Protein AF-A0A183SJD2-F1 (afdb_monomer_lite)

Secondary structure (DSSP, 8-state):
-TTEEEEEE-S-HHHHHHHHHHHHHHHHH--SHHHHHHHHHHHHHHHH-S---EEEEEEEEEEE----TT--EEEEETT----S-S------S-S-EEEEE-S-HHHHHHHHHHHHHHHH-PPP-----TTHHHHHHHHHHHHHHHHHHHHH-S-EEEEEEEEEEEEE----TT--EEEEETTEEEEEEEPPPPTTTTSTTS----

Organism: Schistocephalus solidus (NCBI:txid70667)

InterPro domains:
  IPR001372 Dynein light chain, type 1/2 [PF01221] (4-76)
  IPR001372 Dynein light chain, type 1/2 [SM01375] (1-90)
  IPR037177 Dynein light chain superfamily [G3DSA:3.30.740.10] (1-83)
  IPR037177 Dynein light chain superfamily [G3DSA:3.30.740.10] (91-191)
  IPR037177 Dynein light chain superfamily [SSF54648] (3-79)
  IPR037177 Dynein light chain superfamily [SSF54648] (93-191)

Radius of gyration: 18.66 Å; chains: 1; bounding box: 64×42×45 Å

pLDDT: mean 79.16, std 18.86, range [34.03, 96.44]

Foldseek 3Di:
DVFKDWDDFLADPVLQVVLVVQLVVLLVVDLDVQVSQVSSQVVCCVPPNHFDKGKDAPADKDKDADDDGNRDTDMDGDPSDDDPPPDDDPPPDDQKFWPDFQADPVLQVVLVVLLVCLVPDDDDDDDDDPVVVVVSVNVSQVSSQVVCCVPPNDQKMKMKGAHDMHIDGDADGNAWTWMDGPRMIIIMGGRDDDPPPPPPVPDDDD

Sequence (206 aa):
LKDVKVLNTDMPLKKRESIILLVCDCANKWNHKYDLVIEIKKRIEGVYGNVWNAFVVDGRFWSIYTHKPGSNLVFVSKGIGLNPSCLYRPAILREVEVLTTDMSAKKKESILLLVLEGVNKKKSKQLTIHCLCFINIQERLQEIKERIERVYGLGWNVFMADGRYWSVCSHKPGTNLVFVHKGIVYGVHQTPAPENAERDNCSVAH

Structure (mmCIF, N/CA/C/O backbone):
data_AF-A0A183SJD2-F1
#
_entry.id   AF-A0A183SJD2-F1
#
loop_
_atom_site.group_PDB
_atom_site.id
_atom_site.type_symbol
_atom_site.label_atom_id
_atom_site.label_alt_id
_atom_site.label_comp_id
_atom_site.label_asym_id
_atom_site.label_entity_id
_atom_site.label_seq_id
_atom_site.pdbx_PDB_ins_code
_atom_site.Cartn_x
_atom_site.Cartn_y
_atom_site.Cartn_z
_atom_site.occupancy
_atom_site.B_iso_or_equiv
_atom_site.auth_seq_id
_atom_site.auth_comp_id
_atom_site.auth_asym_id
_atom_site.auth_atom_id
_atom_site.pdbx_PDB_model_num
ATOM 1 N N . LEU A 1 1 ? -5.706 14.245 -19.653 1.00 59.78 1 LEU A N 1
ATOM 2 C CA . LEU A 1 1 ? -6.020 13.678 -18.318 1.00 59.78 1 LEU A CA 1
ATOM 3 C C . LEU A 1 1 ? -6.953 14.615 -17.526 1.00 59.78 1 LEU A C 1
ATOM 5 O O . LEU A 1 1 ? -6.574 15.074 -16.459 1.00 59.78 1 LEU A O 1
ATOM 9 N N . LYS A 1 2 ? -8.147 14.964 -18.039 1.00 54.41 2 LYS A N 1
ATOM 10 C CA . LYS A 1 2 ? -8.999 16.003 -17.408 1.00 54.41 2 LYS A CA 1
ATOM 11 C C . LYS A 1 2 ? -9.663 15.549 -16.094 1.00 54.41 2 LYS A C 1
ATOM 13 O O . LYS A 1 2 ? -9.941 16.389 -15.248 1.00 54.41 2 LYS A O 1
ATOM 18 N N . ASP A 1 3 ? -9.796 14.239 -15.885 1.00 75.06 3 ASP A N 1
ATOM 19 C CA . ASP A 1 3 ? -10.490 13.656 -14.724 1.00 75.06 3 ASP A CA 1
ATOM 20 C C . ASP A 1 3 ? -9.555 13.024 -13.684 1.00 75.06 3 ASP A C 1
ATOM 22 O O . ASP A 1 3 ? -9.998 12.272 -12.813 1.00 75.06 3 ASP A O 1
ATOM 26 N N . VAL A 1 4 ? -8.253 13.312 -13.765 1.00 81.56 4 VAL A N 1
ATOM 27 C CA . VAL A 1 4 ? -7.235 12.791 -12.846 1.00 81.56 4 VAL A CA 1
ATOM 28 C C . VAL A 1 4 ? -6.648 13.928 -12.022 1.00 81.56 4 VAL A C 1
ATOM 30 O O . VAL A 1 4 ? -6.102 14.886 -12.563 1.00 81.56 4 VAL A O 1
ATOM 33 N N . LYS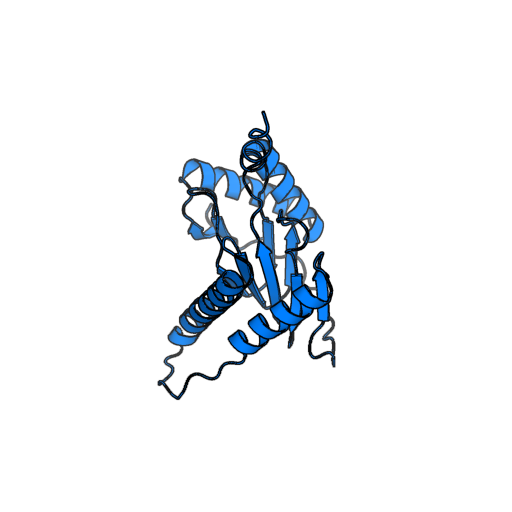 A 1 5 ? -6.708 13.792 -10.697 1.00 86.94 5 LYS A N 1
ATOM 34 C CA . LYS A 1 5 ? -6.033 14.684 -9.753 1.00 86.94 5 LYS A CA 1
ATOM 35 C C . LYS A 1 5 ? -4.912 13.919 -9.063 1.00 86.94 5 LYS A C 1
ATOM 37 O O . LYS A 1 5 ? -5.161 13.015 -8.269 1.00 86.94 5 LYS A O 1
ATOM 42 N N . VAL A 1 6 ? -3.674 14.304 -9.351 1.00 85.94 6 VAL A N 1
ATOM 43 C CA . VAL A 1 6 ? -2.493 13.776 -8.658 1.00 85.94 6 VAL A CA 1
ATOM 44 C C . VAL A 1 6 ? -2.455 14.355 -7.246 1.00 85.94 6 VAL A C 1
ATOM 46 O O . VAL A 1 6 ? -2.594 15.562 -7.067 1.00 85.94 6 VAL A O 1
ATOM 49 N N . LEU A 1 7 ? -2.312 13.482 -6.251 1.00 85.12 7 LEU A N 1
ATOM 50 C CA . LEU A 1 7 ? -2.262 13.849 -4.837 1.00 85.12 7 LEU A CA 1
ATOM 51 C C . LEU A 1 7 ? -0.823 13.919 -4.326 1.00 85.12 7 LEU A C 1
ATOM 53 O O . LEU A 1 7 ? -0.473 14.853 -3.615 1.00 85.12 7 LEU A O 1
ATOM 57 N N . ASN A 1 8 ? 0.003 12.936 -4.688 1.00 85.38 8 ASN A N 1
ATOM 58 C CA . ASN A 1 8 ? 1.405 12.868 -4.293 1.00 85.38 8 ASN A CA 1
ATOM 59 C C . ASN A 1 8 ? 2.200 12.113 -5.357 1.00 85.38 8 ASN A C 1
ATOM 61 O O . ASN A 1 8 ? 1.762 11.067 -5.833 1.00 85.38 8 ASN A O 1
ATOM 65 N N . THR A 1 9 ? 3.362 12.629 -5.736 1.00 90.19 9 THR A N 1
ATOM 66 C CA . THR A 1 9 ? 4.257 11.945 -6.664 1.00 90.19 9 THR A CA 1
ATOM 67 C C . THR A 1 9 ? 5.656 12.540 -6.602 1.00 90.19 9 THR A C 1
ATOM 69 O O . THR A 1 9 ? 5.809 13.753 -6.498 1.00 90.19 9 THR A O 1
ATOM 72 N N . ASP A 1 10 ? 6.670 11.691 -6.722 1.00 90.75 10 ASP A N 1
ATOM 73 C CA . ASP A 1 10 ? 8.054 12.100 -6.991 1.00 90.75 10 ASP A CA 1
ATOM 74 C C . ASP A 1 10 ? 8.478 11.760 -8.433 1.00 90.75 10 ASP A C 1
ATOM 76 O O . ASP A 1 10 ? 9.645 11.855 -8.809 1.00 90.75 10 ASP A O 1
ATOM 80 N N . MET A 1 11 ? 7.515 11.326 -9.247 1.00 91.00 11 MET A N 1
ATOM 81 C CA . MET A 1 11 ? 7.732 10.733 -10.553 1.00 91.00 11 MET A CA 1
ATOM 82 C C . MET A 1 11 ? 7.869 11.797 -11.654 1.00 91.00 11 MET A C 1
ATOM 84 O O . MET A 1 11 ? 7.048 12.720 -11.732 1.00 91.00 11 MET A O 1
ATOM 88 N N . PRO A 1 12 ? 8.828 11.638 -12.590 1.00 91.69 12 PRO A N 1
ATOM 89 C CA . PRO A 1 12 ? 8.938 12.507 -13.759 1.00 91.69 12 PRO A CA 1
ATOM 90 C C . PRO A 1 12 ? 7.649 12.532 -14.592 1.00 91.69 12 PRO A C 1
ATOM 92 O O . PRO A 1 12 ? 6.982 11.506 -14.742 1.00 91.69 12 PRO A O 1
ATOM 95 N N . LEU A 1 13 ? 7.320 13.689 -15.185 1.00 89.00 13 LEU A N 1
ATOM 96 C CA . LEU A 1 13 ? 6.052 13.921 -15.897 1.00 89.00 13 LEU A CA 1
ATOM 97 C C . LEU A 1 13 ? 5.731 12.838 -16.937 1.00 89.00 13 LEU A C 1
ATOM 99 O O . LEU A 1 13 ? 4.674 12.225 -16.842 1.00 89.00 13 LEU A O 1
ATOM 103 N N . LYS A 1 14 ? 6.664 12.530 -17.847 1.00 88.88 14 LYS A N 1
ATOM 104 C CA . LYS A 1 14 ? 6.450 11.518 -18.898 1.00 88.88 14 LYS A CA 1
ATOM 105 C C . LYS A 1 14 ? 6.121 10.134 -18.330 1.00 88.88 14 LYS A C 1
ATOM 107 O O . LYS A 1 14 ? 5.211 9.461 -18.805 1.00 88.88 14 LYS A O 1
ATOM 112 N N . LYS A 1 15 ? 6.852 9.710 -17.294 1.00 90.50 15 LYS A N 1
ATOM 113 C CA . LYS A 1 15 ? 6.644 8.407 -16.643 1.00 90.50 15 LYS A CA 1
ATOM 114 C C . LYS A 1 15 ? 5.289 8.366 -15.931 1.00 90.50 15 LYS A C 1
ATOM 116 O O . LYS A 1 15 ? 4.552 7.395 -16.063 1.00 90.50 15 LYS A O 1
ATOM 121 N N . ARG A 1 16 ? 4.938 9.454 -15.246 1.00 92.19 16 ARG A N 1
ATOM 122 C CA . ARG A 1 16 ? 3.650 9.630 -14.569 1.00 92.19 16 ARG A CA 1
ATOM 123 C C . ARG A 1 16 ? 2.474 9.571 -15.536 1.00 92.19 16 ARG A C 1
ATOM 125 O O . ARG A 1 16 ? 1.536 8.830 -15.278 1.00 92.19 16 ARG A O 1
ATOM 132 N N . GLU A 1 17 ? 2.512 10.324 -16.631 1.00 89.88 17 GLU A N 1
ATOM 133 C CA . GLU A 1 17 ? 1.426 10.333 -17.620 1.00 89.88 17 GLU A CA 1
ATOM 134 C C . GLU A 1 17 ? 1.226 8.953 -18.244 1.00 89.88 17 GLU A C 1
ATOM 136 O O . GLU A 1 17 ? 0.093 8.489 -18.342 1.00 89.88 17 GLU A O 1
ATOM 141 N N . SER A 1 18 ? 2.323 8.267 -18.570 1.00 91.62 18 SER A N 1
ATOM 142 C CA . SER A 1 18 ? 2.286 6.896 -19.080 1.00 91.62 18 SER A CA 1
ATOM 143 C C . SER A 1 18 ? 1.618 5.922 -18.099 1.00 91.62 18 SER A C 1
ATOM 145 O O . SER A 1 18 ? 0.704 5.194 -18.485 1.00 91.62 18 SER A O 1
ATOM 147 N N . ILE A 1 19 ? 1.991 5.949 -16.811 1.00 92.19 19 ILE A N 1
ATOM 148 C CA . ILE A 1 19 ? 1.366 5.082 -15.796 1.00 92.19 19 ILE A CA 1
ATOM 149 C C . ILE A 1 19 ? -0.111 5.431 -15.592 1.00 92.19 19 ILE A C 1
ATOM 151 O O . ILE A 1 19 ? -0.934 4.525 -15.491 1.00 92.19 19 ILE A O 1
ATOM 155 N N . ILE A 1 20 ? -0.480 6.716 -15.567 1.00 90.62 20 ILE A N 1
ATOM 156 C CA . ILE A 1 20 ? -1.889 7.116 -15.431 1.00 90.62 20 ILE A CA 1
ATOM 157 C C . ILE A 1 20 ? -2.711 6.579 -16.608 1.00 90.62 20 ILE A C 1
ATOM 159 O O . ILE A 1 20 ? -3.777 6.011 -16.390 1.00 90.62 20 ILE A O 1
ATOM 163 N N . LEU A 1 21 ? -2.217 6.722 -17.842 1.00 89.69 21 LEU A N 1
ATOM 164 C CA . LEU A 1 21 ? -2.900 6.210 -19.033 1.00 89.69 21 LEU A CA 1
ATOM 165 C C . LEU A 1 21 ? -3.064 4.688 -18.984 1.00 89.69 21 LEU A C 1
ATOM 167 O O . LEU A 1 21 ? -4.148 4.188 -19.273 1.00 89.69 21 LEU A O 1
ATOM 171 N N . LEU A 1 22 ? -2.024 3.968 -18.560 1.00 91.00 22 LEU A N 1
ATOM 172 C CA . LEU A 1 22 ? -2.063 2.520 -18.365 1.00 91.00 22 LEU A CA 1
ATOM 173 C C . LEU A 1 22 ? -3.129 2.123 -17.336 1.00 91.00 22 LEU A C 1
ATOM 175 O O . LEU A 1 22 ? -3.939 1.239 -17.608 1.00 91.00 22 LEU A O 1
ATOM 179 N N . VAL A 1 23 ? -3.172 2.792 -16.180 1.00 90.12 23 VAL A N 1
ATOM 180 C CA . VAL A 1 23 ? -4.170 2.514 -15.135 1.00 90.12 23 VAL A CA 1
ATOM 181 C C . VAL A 1 23 ? -5.586 2.807 -15.632 1.00 90.12 23 VAL A C 1
ATOM 183 O O . VAL A 1 23 ? -6.487 2.005 -15.394 1.00 90.12 23 VAL A O 1
ATOM 186 N N . CYS A 1 24 ? -5.792 3.916 -16.348 1.00 86.56 24 CYS A N 1
ATOM 187 C CA . CYS A 1 24 ? -7.086 4.246 -16.944 1.00 86.56 24 CYS A CA 1
ATOM 188 C C . CYS A 1 24 ? -7.521 3.210 -17.996 1.00 86.56 24 CYS A C 1
ATOM 190 O O . CYS A 1 24 ? -8.684 2.814 -18.002 1.00 86.56 24 CYS A O 1
ATOM 192 N N . ASP A 1 25 ? -6.609 2.725 -18.846 1.00 87.50 25 ASP A N 1
ATOM 193 C CA . ASP A 1 25 ? -6.907 1.655 -19.808 1.00 87.50 25 ASP A CA 1
ATOM 194 C C . ASP A 1 25 ? -7.310 0.351 -19.103 1.00 87.50 25 ASP A C 1
ATOM 196 O O . ASP A 1 25 ? -8.288 -0.285 -19.497 1.00 87.50 25 ASP A O 1
ATOM 200 N N . CYS A 1 26 ? -6.615 -0.026 -18.023 1.00 86.50 26 CYS A N 1
ATOM 201 C CA . CYS A 1 26 ? -7.007 -1.181 -17.216 1.00 86.50 26 CYS A CA 1
ATOM 202 C C . CYS A 1 26 ? -8.391 -0.981 -16.584 1.00 86.50 26 CYS A C 1
ATOM 204 O O . CYS A 1 26 ? -9.232 -1.873 -16.656 1.00 86.50 26 CYS A O 1
ATOM 206 N N . ALA A 1 27 ? -8.657 0.194 -16.011 1.00 83.75 27 ALA A N 1
ATOM 207 C CA . ALA A 1 27 ? -9.932 0.499 -15.364 1.00 83.75 27 ALA A CA 1
ATOM 208 C C . ALA A 1 27 ? -11.130 0.434 -16.328 1.00 83.75 27 ALA A C 1
ATOM 210 O O . ALA A 1 27 ? -12.222 0.066 -15.909 1.00 83.75 27 ALA A O 1
ATOM 211 N N . ASN A 1 28 ? -10.922 0.739 -17.612 1.00 82.81 28 ASN A N 1
ATOM 212 C CA . ASN A 1 28 ? -11.961 0.639 -18.641 1.00 82.81 28 ASN A CA 1
ATOM 213 C C . ASN A 1 28 ? -12.234 -0.803 -19.100 1.00 82.81 28 ASN A C 1
ATOM 215 O O . ASN A 1 28 ? -13.275 -1.068 -19.696 1.00 82.81 28 ASN A O 1
ATOM 219 N N . LYS A 1 29 ? -11.293 -1.727 -18.872 1.00 81.94 29 LYS A N 1
ATOM 220 C CA . LYS A 1 29 ? -11.371 -3.125 -19.331 1.00 81.94 29 LYS A CA 1
ATOM 221 C C . LYS A 1 29 ? -11.798 -4.090 -18.230 1.00 81.94 29 LYS A C 1
ATOM 223 O O . LYS A 1 29 ? -12.401 -5.118 -18.523 1.00 81.94 29 LYS A O 1
ATOM 228 N N . TRP A 1 30 ? -11.479 -3.773 -16.977 1.00 79.88 30 TRP A N 1
ATOM 229 C CA . TRP A 1 30 ? -11.645 -4.680 -15.846 1.00 79.88 30 TRP A CA 1
ATOM 230 C C . TRP A 1 30 ? -12.643 -4.128 -14.833 1.00 79.88 30 TRP A C 1
ATOM 232 O O . TRP A 1 30 ? -12.364 -3.167 -14.118 1.00 79.88 30 TRP A O 1
ATOM 242 N N . ASN A 1 31 ? -13.798 -4.790 -14.734 1.00 74.56 31 ASN A N 1
ATOM 243 C CA . ASN A 1 31 ? -14.860 -4.394 -13.807 1.00 74.56 31 ASN A CA 1
ATOM 244 C C . ASN A 1 31 ? -14.619 -4.882 -12.369 1.00 74.56 31 ASN A C 1
ATOM 246 O O . ASN A 1 31 ? -15.085 -4.261 -11.412 1.00 74.56 31 ASN A O 1
ATOM 250 N N . HIS A 1 32 ?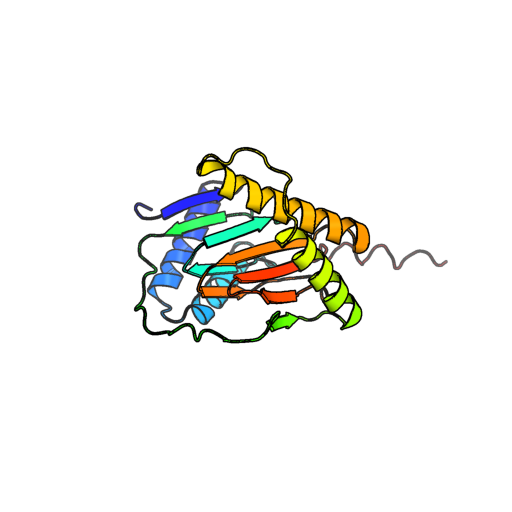 -13.892 -5.989 -12.200 1.00 83.50 32 HIS A N 1
ATOM 251 C CA . HIS A 1 32 ? -13.573 -6.538 -10.888 1.00 83.50 32 HIS A CA 1
ATOM 252 C C . HIS A 1 32 ? -12.280 -5.913 -10.344 1.00 83.50 32 HIS A C 1
ATOM 254 O O . HIS A 1 32 ? -11.217 -5.994 -10.959 1.00 83.50 32 HIS A O 1
ATOM 260 N N . LYS A 1 33 ? -12.367 -5.263 -9.176 1.00 82.31 33 LYS A N 1
ATOM 261 C CA . LYS A 1 33 ? -11.287 -4.426 -8.619 1.00 82.31 33 LYS A CA 1
ATOM 262 C C . LYS A 1 33 ? -10.029 -5.220 -8.264 1.00 82.31 33 LYS A C 1
ATOM 264 O O . LYS A 1 33 ? -8.933 -4.682 -8.373 1.00 82.31 33 LYS A O 1
ATOM 269 N N . TYR A 1 34 ? -10.174 -6.485 -7.869 1.00 82.31 34 TYR A N 1
ATOM 270 C CA . TYR A 1 34 ? -9.025 -7.346 -7.586 1.00 82.31 34 TYR A CA 1
ATOM 271 C C . TYR A 1 34 ? -8.221 -7.643 -8.862 1.00 82.31 34 TYR A C 1
ATOM 273 O O . TYR A 1 34 ? -7.011 -7.424 -8.891 1.00 82.31 34 TYR A O 1
ATOM 281 N N . ASP A 1 35 ? -8.909 -8.022 -9.941 1.00 87.25 35 ASP A N 1
ATOM 282 C CA . ASP A 1 35 ? -8.280 -8.322 -11.235 1.00 87.25 35 ASP A CA 1
ATOM 283 C C . ASP A 1 35 ? -7.660 -7.060 -11.841 1.00 87.25 35 ASP A C 1
ATOM 285 O O . ASP A 1 35 ? -6.555 -7.095 -12.379 1.00 87.25 35 ASP A O 1
ATOM 289 N N . LEU A 1 36 ? -8.327 -5.914 -11.658 1.00 88.56 36 LEU A N 1
ATOM 290 C CA . LEU A 1 36 ? -7.794 -4.604 -12.013 1.00 88.56 36 LEU A CA 1
ATOM 291 C C . LEU A 1 36 ? -6.438 -4.338 -11.340 1.00 88.56 36 LEU A C 1
ATOM 293 O O . LEU A 1 36 ? -5.502 -3.921 -12.018 1.00 88.56 36 LEU A O 1
ATOM 297 N N . VAL A 1 37 ? -6.307 -4.565 -10.028 1.00 90.25 37 VAL A N 1
ATOM 298 C CA . VAL A 1 37 ? -5.046 -4.301 -9.309 1.00 90.25 37 VAL A CA 1
ATOM 299 C C . VAL A 1 37 ? -3.933 -5.237 -9.782 1.00 90.25 37 VAL A C 1
ATOM 301 O O . VAL A 1 37 ? -2.802 -4.784 -9.973 1.00 90.25 37 VAL A O 1
ATOM 304 N N . ILE A 1 38 ? -4.254 -6.514 -10.016 1.00 90.50 38 ILE A N 1
ATOM 305 C CA . ILE A 1 38 ? -3.312 -7.491 -10.577 1.00 90.50 38 ILE A CA 1
ATOM 306 C C . ILE A 1 38 ? -2.812 -7.022 -11.945 1.00 90.50 38 ILE A C 1
ATOM 308 O O . ILE A 1 38 ? -1.603 -6.984 -12.177 1.00 90.50 38 ILE A O 1
ATOM 312 N N . GLU A 1 39 ? -3.718 -6.617 -12.835 1.00 92.75 39 GLU A N 1
ATOM 313 C CA . GLU A 1 39 ? -3.354 -6.199 -14.187 1.00 92.75 39 GLU A CA 1
ATOM 314 C C . GLU A 1 39 ? -2.584 -4.870 -14.193 1.00 92.75 39 GLU A C 1
ATOM 316 O O . GLU A 1 39 ? -1.616 -4.726 -14.941 1.00 92.75 39 GLU A O 1
ATOM 321 N N . ILE A 1 40 ? -2.950 -3.913 -13.330 1.00 92.75 40 ILE A N 1
ATOM 322 C CA . ILE A 1 40 ? -2.184 -2.674 -13.132 1.00 92.75 40 ILE A CA 1
ATOM 323 C C . ILE A 1 40 ? -0.741 -3.010 -12.759 1.00 92.75 40 ILE A C 1
ATOM 325 O O . ILE A 1 40 ? 0.182 -2.544 -13.428 1.00 92.75 40 ILE A O 1
ATOM 329 N N . LYS A 1 41 ? -0.541 -3.831 -11.718 1.00 94.31 41 LYS A N 1
ATOM 330 C CA . LYS A 1 41 ? 0.799 -4.219 -11.266 1.00 94.31 41 LYS A CA 1
ATOM 331 C C . LYS A 1 41 ? 1.565 -4.906 -12.392 1.00 94.31 41 LYS A C 1
ATOM 333 O O . LYS A 1 41 ? 2.642 -4.444 -12.751 1.00 94.31 41 LYS A O 1
ATOM 338 N N . LYS A 1 42 ? 0.975 -5.934 -13.006 1.00 93.62 42 LYS A N 1
ATOM 339 C CA . LYS A 1 42 ? 1.591 -6.705 -14.092 1.00 93.62 42 LYS A CA 1
ATOM 340 C C . LYS A 1 42 ? 2.063 -5.817 -15.244 1.00 93.62 42 LYS A C 1
ATOM 342 O O . LYS A 1 42 ? 3.184 -5.969 -15.723 1.00 93.62 42 LYS A O 1
ATOM 347 N N . ARG A 1 43 ? 1.229 -4.878 -15.699 1.00 93.75 43 ARG A N 1
ATOM 348 C CA . ARG A 1 43 ? 1.584 -3.994 -16.818 1.00 93.75 43 ARG A CA 1
ATOM 349 C C . ARG A 1 43 ? 2.621 -2.948 -16.442 1.00 93.75 43 ARG A C 1
ATOM 351 O O . ARG A 1 43 ? 3.501 -2.669 -17.251 1.00 93.75 43 ARG A O 1
ATOM 358 N N . ILE A 1 44 ? 2.534 -2.370 -15.244 1.00 92.94 44 ILE A N 1
ATOM 359 C CA . ILE A 1 44 ? 3.562 -1.441 -14.760 1.00 92.94 44 ILE A CA 1
ATOM 360 C C . ILE A 1 44 ? 4.905 -2.170 -14.671 1.00 92.94 44 ILE A C 1
ATOM 362 O O . ILE A 1 44 ? 5.906 -1.633 -15.138 1.00 92.94 44 ILE A O 1
ATOM 366 N N . GLU A 1 45 ? 4.922 -3.398 -14.150 1.00 93.56 45 GLU A N 1
ATOM 367 C CA . GLU A 1 45 ? 6.145 -4.194 -14.028 1.00 93.56 45 GLU A CA 1
ATOM 368 C C . GLU A 1 45 ? 6.738 -4.579 -15.382 1.00 93.56 45 GLU A C 1
ATOM 370 O O . GLU A 1 45 ? 7.950 -4.477 -15.571 1.00 93.56 45 GLU A O 1
ATOM 375 N N . GLY A 1 46 ? 5.888 -4.903 -16.360 1.00 92.31 46 GLY A N 1
ATOM 376 C CA . GLY A 1 46 ? 6.319 -5.173 -17.733 1.00 92.31 46 GLY A CA 1
ATOM 377 C C . GLY A 1 46 ? 6.999 -3.989 -18.432 1.00 92.31 46 GLY A C 1
ATOM 378 O O . GLY A 1 46 ? 7.758 -4.203 -19.372 1.00 92.31 46 GLY A O 1
ATOM 379 N N . VAL A 1 47 ? 6.760 -2.750 -17.985 1.00 92.31 47 VAL A N 1
ATOM 380 C CA . VAL A 1 47 ? 7.334 -1.534 -18.594 1.00 92.31 47 VAL A CA 1
ATOM 381 C C . VAL A 1 47 ? 8.455 -0.932 -17.745 1.00 92.31 47 VAL A C 1
ATOM 383 O O . VAL A 1 47 ? 9.439 -0.425 -18.280 1.00 92.31 47 VAL A O 1
ATOM 386 N N . TYR A 1 48 ? 8.309 -0.949 -16.420 1.00 90.19 48 TYR A N 1
ATOM 387 C CA . TYR A 1 48 ? 9.152 -0.189 -15.492 1.00 90.19 48 TYR A CA 1
ATOM 388 C C . TYR A 1 48 ? 9.965 -1.057 -14.526 1.00 90.19 48 TYR A C 1
ATOM 390 O O . TYR A 1 48 ? 10.599 -0.509 -13.618 1.00 90.19 48 TYR A O 1
ATOM 398 N N . GLY A 1 49 ? 9.977 -2.377 -14.730 1.00 87.12 49 GLY A N 1
ATOM 399 C CA . GLY A 1 49 ? 10.681 -3.343 -13.888 1.00 87.12 49 GLY A CA 1
ATOM 400 C C . GLY A 1 49 ? 9.865 -3.774 -12.672 1.00 87.12 49 GLY A C 1
ATOM 401 O O . GLY A 1 49 ? 8.822 -3.201 -12.389 1.00 87.12 49 GLY A O 1
ATOM 402 N N . ASN A 1 50 ? 10.339 -4.792 -11.959 1.00 87.75 50 ASN A N 1
ATOM 403 C CA . ASN A 1 50 ? 9.584 -5.486 -10.910 1.00 87.75 50 ASN A CA 1
ATOM 404 C C . ASN A 1 50 ? 9.447 -4.684 -9.596 1.00 87.75 50 ASN A C 1
ATOM 406 O O . ASN A 1 50 ? 10.025 -3.611 -9.426 1.00 87.75 50 ASN A O 1
ATOM 410 N N . VAL A 1 51 ? 8.744 -5.281 -8.627 1.00 87.06 51 VAL A N 1
ATOM 411 C CA . VAL A 1 51 ? 8.612 -4.841 -7.223 1.00 87.06 51 VAL A CA 1
ATOM 412 C C . VAL A 1 51 ? 7.703 -3.616 -7.051 1.00 87.06 51 VAL A C 1
ATOM 414 O O . VAL A 1 51 ? 7.872 -2.811 -6.136 1.00 87.06 51 VAL A O 1
ATOM 417 N N . TRP A 1 52 ? 6.696 -3.472 -7.916 1.00 90.50 52 TRP A N 1
ATOM 418 C CA . TRP A 1 52 ? 5.696 -2.410 -7.769 1.00 90.50 52 TRP A CA 1
ATOM 419 C C . TRP A 1 52 ? 4.570 -2.820 -6.832 1.00 90.50 52 TRP A C 1
ATOM 421 O O . TRP A 1 52 ? 3.996 -3.899 -6.968 1.00 90.50 52 TRP A O 1
ATOM 431 N N . ASN A 1 53 ? 4.192 -1.924 -5.929 1.00 90.69 53 ASN A N 1
ATOM 432 C CA . ASN A 1 53 ? 2.994 -2.096 -5.118 1.00 90.69 53 ASN A CA 1
ATOM 433 C C . ASN A 1 53 ? 1.833 -1.356 -5.780 1.00 90.69 53 ASN A C 1
ATOM 435 O O . ASN A 1 53 ? 1.956 -0.176 -6.111 1.00 90.69 53 ASN A O 1
ATOM 439 N N . ALA A 1 54 ? 0.710 -2.046 -5.968 1.00 91.62 54 ALA A N 1
ATOM 440 C CA . ALA A 1 54 ? -0.502 -1.469 -6.532 1.00 91.62 54 ALA A CA 1
ATOM 441 C C . ALA A 1 54 ? -1.624 -1.508 -5.493 1.00 91.62 54 ALA A C 1
ATOM 443 O O . ALA A 1 54 ? -1.881 -2.544 -4.878 1.00 91.62 54 ALA A O 1
ATOM 444 N N . PHE A 1 55 ? -2.300 -0.373 -5.321 1.00 90.00 55 PHE A N 1
ATOM 445 C CA . PHE A 1 55 ? -3.405 -0.203 -4.383 1.00 90.00 55 PHE A CA 1
ATOM 446 C C . PHE A 1 55 ? -4.568 0.484 -5.094 1.00 90.00 55 PHE A C 1
ATOM 448 O O . PHE A 1 55 ? -4.381 1.508 -5.751 1.00 90.00 55 PHE A O 1
ATOM 455 N N . VAL A 1 56 ? -5.774 -0.051 -4.923 1.00 88.94 56 VAL A N 1
ATOM 456 C CA . VAL A 1 56 ? -7.027 0.596 -5.314 1.00 88.94 56 VAL A CA 1
ATOM 457 C C . VAL A 1 56 ? -7.894 0.712 -4.069 1.00 88.94 56 VAL A C 1
ATOM 459 O O . VAL A 1 56 ? -8.172 -0.282 -3.398 1.00 88.94 56 VAL A O 1
ATOM 462 N N . VAL A 1 57 ? -8.301 1.941 -3.754 1.00 85.38 57 VAL A N 1
ATOM 463 C CA . VAL A 1 57 ? -9.085 2.255 -2.557 1.00 85.38 57 VAL A CA 1
ATOM 464 C C . VAL A 1 57 ? -10.319 3.043 -2.963 1.00 85.38 57 VAL A C 1
ATOM 466 O O . VAL A 1 57 ? -10.209 4.136 -3.517 1.00 85.38 57 VAL A O 1
ATOM 469 N N . ASP A 1 58 ? -11.492 2.500 -2.654 1.00 84.19 58 ASP A N 1
ATOM 470 C CA . ASP A 1 58 ? -12.745 3.245 -2.708 1.00 84.19 58 ASP A CA 1
ATOM 471 C C . ASP A 1 58 ? -13.000 3.818 -1.304 1.00 84.19 58 ASP A C 1
ATOM 473 O O . ASP A 1 58 ? -13.664 3.191 -0.472 1.00 84.19 58 ASP A O 1
ATOM 477 N N . GLY A 1 59 ? -12.427 4.991 -1.029 1.00 81.88 59 GLY A N 1
ATOM 478 C CA . GLY A 1 59 ? -12.541 5.660 0.264 1.00 81.88 59 GLY A CA 1
ATOM 479 C C . GLY A 1 59 ? -11.340 6.549 0.578 1.00 81.88 59 GLY A C 1
ATOM 480 O O . GLY A 1 59 ? -10.816 7.226 -0.309 1.00 81.88 59 GLY A O 1
ATOM 481 N N . ARG A 1 60 ? -10.922 6.590 1.847 1.00 82.50 60 ARG A N 1
ATOM 482 C CA . ARG A 1 60 ? -9.788 7.415 2.296 1.00 82.50 60 ARG A CA 1
ATOM 483 C C . ARG A 1 60 ? -8.552 6.549 2.494 1.00 82.50 60 ARG A C 1
ATOM 485 O O . ARG A 1 60 ? -8.650 5.424 2.972 1.00 82.50 60 ARG A O 1
ATOM 492 N N . PHE A 1 61 ? -7.389 7.086 2.144 1.00 84.94 61 PHE A N 1
ATOM 493 C CA . PHE A 1 61 ? -6.130 6.356 2.196 1.00 84.94 61 PHE A CA 1
ATOM 494 C C . PHE A 1 61 ? -5.009 7.236 2.737 1.00 84.94 61 PHE A C 1
ATOM 496 O O . PHE A 1 61 ? -4.842 8.378 2.305 1.00 84.94 61 PHE A O 1
ATOM 503 N N . TRP A 1 62 ? -4.228 6.678 3.656 1.00 88.06 62 TRP A N 1
ATOM 504 C CA . TRP A 1 62 ? -3.028 7.288 4.211 1.00 88.06 62 TRP A CA 1
ATOM 505 C C . TRP A 1 62 ? -1.918 6.260 4.261 1.00 88.06 62 TRP A C 1
ATOM 507 O O . TRP A 1 62 ? -2.150 5.091 4.561 1.00 88.06 62 TRP A O 1
ATOM 517 N N . SER A 1 63 ? -0.697 6.700 4.004 1.00 88.38 63 SER A N 1
ATOM 518 C CA . SER A 1 63 ? 0.436 5.795 3.968 1.00 88.38 63 SER A CA 1
ATOM 519 C C . SER A 1 63 ? 1.759 6.509 4.142 1.00 88.38 63 SER A C 1
ATOM 521 O O . SER A 1 63 ? 1.929 7.623 3.646 1.00 88.38 63 SER A O 1
ATOM 523 N N . ILE A 1 64 ? 2.704 5.806 4.752 1.00 88.56 64 ILE A N 1
ATOM 524 C CA . ILE A 1 64 ? 4.111 6.164 4.830 1.00 88.56 64 ILE A CA 1
ATOM 525 C C . ILE A 1 64 ? 4.894 5.033 4.166 1.00 88.56 64 ILE A C 1
ATOM 527 O O . ILE A 1 64 ? 4.895 3.900 4.657 1.00 88.56 64 ILE A O 1
ATOM 531 N N . TYR A 1 65 ? 5.524 5.347 3.035 1.00 85.06 65 TYR A N 1
ATOM 532 C CA . TYR A 1 65 ? 6.244 4.385 2.208 1.00 85.06 65 TYR A CA 1
ATOM 533 C C . TYR A 1 65 ? 7.726 4.736 2.090 1.00 85.06 65 TYR A C 1
ATOM 535 O O . TYR A 1 65 ? 8.102 5.904 2.015 1.00 85.06 65 TYR A O 1
ATOM 543 N N . THR A 1 66 ? 8.557 3.701 2.037 1.00 84.50 66 THR A N 1
ATOM 544 C CA . THR A 1 66 ? 9.939 3.753 1.575 1.00 84.50 66 THR A CA 1
ATOM 545 C C . THR A 1 66 ? 9.982 3.163 0.170 1.00 84.50 66 THR A C 1
ATOM 547 O O . THR A 1 66 ? 9.815 1.957 -0.019 1.00 84.50 66 THR A O 1
ATOM 550 N N . HIS A 1 67 ? 10.208 4.022 -0.820 1.00 84.00 67 HIS A N 1
ATOM 551 C CA . HIS A 1 67 ? 10.201 3.675 -2.240 1.00 84.00 67 HIS A CA 1
ATOM 552 C C . HIS A 1 67 ? 11.439 4.226 -2.955 1.00 84.00 67 HIS A C 1
ATOM 554 O O . HIS A 1 67 ? 12.122 5.127 -2.467 1.00 84.00 67 HIS A O 1
ATOM 560 N N . LYS A 1 68 ? 11.730 3.686 -4.141 1.00 85.62 68 LYS A N 1
ATOM 561 C CA . LYS A 1 68 ? 12.811 4.186 -5.000 1.00 85.62 68 LYS A CA 1
ATOM 562 C C . LYS A 1 68 ? 12.463 5.595 -5.513 1.00 85.62 68 LYS A C 1
ATOM 564 O O . LYS A 1 68 ? 11.361 5.757 -6.034 1.00 85.62 68 LYS A O 1
ATOM 569 N N . PRO A 1 69 ? 13.368 6.587 -5.483 1.00 87.25 69 PRO A N 1
ATOM 570 C CA . PRO A 1 69 ? 13.078 7.911 -6.030 1.00 87.25 69 PRO A CA 1
ATOM 571 C C . PRO A 1 69 ? 12.542 7.859 -7.469 1.00 87.25 69 PRO A C 1
ATOM 573 O O . PRO A 1 69 ? 13.061 7.131 -8.321 1.00 87.25 69 PRO A O 1
ATOM 576 N N . GLY A 1 70 ? 11.477 8.612 -7.736 1.00 88.31 70 GLY A N 1
ATOM 577 C CA . GLY A 1 70 ? 10.823 8.659 -9.047 1.00 88.31 70 GLY A CA 1
ATOM 578 C C . GLY A 1 70 ? 9.943 7.443 -9.362 1.00 88.31 70 GLY A C 1
ATOM 579 O O . GLY A 1 70 ? 9.713 7.123 -10.540 1.00 88.31 70 GLY A O 1
ATOM 580 N N . SER A 1 71 ? 9.483 6.724 -8.334 1.00 88.19 71 SER A N 1
ATOM 581 C CA . SER A 1 71 ? 8.592 5.561 -8.465 1.00 88.19 71 SER A CA 1
ATOM 582 C C . SER A 1 71 ? 7.279 5.679 -7.689 1.00 88.19 71 SER A C 1
ATOM 584 O O . SER A 1 71 ? 6.452 4.782 -7.791 1.00 88.19 71 SER A O 1
ATOM 586 N N . ASN A 1 72 ? 7.023 6.785 -6.986 1.00 91.38 72 ASN A N 1
ATOM 587 C CA . ASN A 1 72 ? 5.769 6.977 -6.268 1.00 91.38 72 ASN A CA 1
ATOM 588 C C . ASN A 1 72 ? 4.761 7.795 -7.080 1.00 91.38 72 ASN A C 1
ATOM 590 O O . ASN A 1 72 ? 5.057 8.876 -7.603 1.00 91.38 72 ASN A O 1
ATOM 594 N N . LEU A 1 73 ? 3.531 7.295 -7.133 1.00 90.31 73 LEU A N 1
ATOM 595 C CA . LEU A 1 73 ? 2.410 7.974 -7.758 1.00 90.31 73 LEU A CA 1
ATOM 596 C C . LEU A 1 73 ? 1.114 7.638 -7.014 1.00 90.31 73 LEU A C 1
ATOM 598 O O . LEU A 1 73 ? 0.680 6.492 -6.981 1.00 90.31 73 LEU A O 1
ATOM 602 N N . VAL A 1 74 ? 0.472 8.674 -6.480 1.00 89.12 74 VAL A N 1
ATOM 603 C CA . VAL A 1 74 ? -0.851 8.625 -5.858 1.00 89.12 74 VAL A CA 1
ATOM 604 C C . VAL A 1 74 ? -1.739 9.639 -6.561 1.00 89.12 74 VAL A C 1
ATOM 606 O O . VAL A 1 74 ? -1.425 10.832 -6.617 1.00 89.12 74 VAL A O 1
ATOM 609 N N . PHE A 1 75 ? -2.864 9.183 -7.093 1.00 89.06 75 PHE A N 1
ATOM 610 C CA . PHE A 1 75 ? -3.838 10.033 -7.762 1.00 89.06 75 PHE A CA 1
ATOM 611 C C . PHE A 1 75 ? -5.254 9.521 -7.529 1.00 89.06 75 PHE A C 1
ATOM 613 O O . PHE A 1 75 ? -5.469 8.352 -7.224 1.00 89.06 75 PHE A O 1
ATOM 620 N N . VAL A 1 76 ? -6.219 10.416 -7.698 1.00 85.19 76 VAL A N 1
ATOM 621 C CA . VAL A 1 76 ? -7.642 10.083 -7.749 1.00 85.19 76 VAL A CA 1
ATOM 622 C C . VAL A 1 76 ? -8.150 10.316 -9.160 1.00 85.19 76 VAL A C 1
ATOM 624 O O . VAL A 1 76 ? -7.739 11.271 -9.824 1.00 85.19 76 VAL A O 1
ATOM 627 N N . SER A 1 77 ? -9.047 9.451 -9.619 1.00 79.88 77 SER A N 1
ATOM 628 C CA . SER A 1 77 ? -9.705 9.589 -10.914 1.00 79.88 77 SER A CA 1
ATOM 629 C C . SER A 1 77 ? -11.218 9.607 -10.722 1.00 79.88 77 SER A C 1
ATOM 631 O O . SER A 1 77 ? -11.779 8.702 -10.100 1.00 79.88 77 SER A O 1
ATOM 633 N N . LYS A 1 78 ? -11.883 10.648 -11.236 1.00 67.56 78 LYS A N 1
ATOM 634 C CA . LYS A 1 78 ? -13.345 10.670 -11.347 1.00 67.56 78 LYS A CA 1
ATOM 635 C C . LYS A 1 78 ? -13.717 9.805 -12.552 1.00 67.56 78 LYS A C 1
ATOM 637 O O . LYS A 1 78 ? -13.441 10.195 -13.676 1.00 67.56 78 LYS A O 1
ATOM 642 N N . GLY A 1 79 ? -14.292 8.625 -12.320 1.00 54.53 79 GLY A N 1
ATOM 643 C CA . GLY A 1 79 ? -14.717 7.740 -13.415 1.00 54.53 79 GLY A CA 1
ATOM 644 C C . GLY A 1 79 ? -14.481 6.247 -13.197 1.00 54.53 79 GLY A C 1
ATOM 645 O O . GLY A 1 79 ? -15.117 5.453 -13.872 1.00 54.53 79 GLY A O 1
ATOM 646 N N . ILE A 1 80 ? -13.686 5.829 -12.201 1.00 52.69 80 ILE A N 1
ATOM 647 C CA . ILE A 1 80 ? -13.594 4.404 -11.791 1.00 52.69 80 ILE A CA 1
ATOM 648 C C . ILE A 1 80 ? -14.751 4.035 -10.834 1.00 52.69 80 ILE A C 1
ATOM 650 O O . ILE A 1 80 ? -14.589 3.300 -9.852 1.00 52.69 80 ILE A O 1
ATOM 654 N N . GLY A 1 81 ? -15.923 4.624 -11.085 1.00 42.00 81 GLY A N 1
ATOM 655 C CA . GLY A 1 81 ? -17.160 4.358 -10.370 1.00 42.00 81 GLY A CA 1
ATOM 656 C C . GLY A 1 81 ? -17.885 3.206 -11.045 1.00 42.00 81 GLY A C 1
ATOM 657 O O . GLY A 1 81 ? -18.468 3.386 -12.107 1.00 42.00 81 GLY A O 1
ATOM 658 N N . LEU A 1 82 ? -17.859 2.033 -10.418 1.00 39.50 82 LEU A N 1
ATOM 659 C CA . LEU A 1 82 ? -18.768 0.940 -10.743 1.00 39.50 82 LEU A CA 1
ATOM 660 C C . LEU A 1 82 ? -19.718 0.701 -9.571 1.00 39.50 82 LEU A C 1
ATOM 662 O O . LEU A 1 82 ? -19.393 0.997 -8.418 1.00 39.50 82 LEU A O 1
ATOM 666 N N . ASN A 1 83 ? -20.899 0.201 -9.936 1.00 36.69 83 ASN A N 1
ATOM 667 C CA . ASN A 1 83 ? -22.099 0.005 -9.129 1.00 36.69 83 ASN A CA 1
ATOM 668 C C . ASN A 1 83 ? -21.852 -0.305 -7.634 1.00 36.69 83 ASN A C 1
ATOM 670 O O . ASN A 1 83 ? -21.026 -1.157 -7.298 1.00 36.69 83 ASN A O 1
ATOM 674 N N . PRO A 1 84 ? -22.624 0.303 -6.714 1.00 37.56 84 PRO A N 1
ATOM 675 C CA . PRO A 1 84 ? -22.476 0.108 -5.270 1.00 37.56 84 PRO A CA 1
ATOM 676 C C . PRO A 1 84 ? -22.906 -1.279 -4.745 1.00 37.56 84 PRO A C 1
ATOM 678 O O . PRO A 1 84 ? -23.009 -1.471 -3.537 1.00 37.56 84 PRO A O 1
ATOM 681 N N . SER A 1 85 ? -23.106 -2.289 -5.591 1.00 36.06 85 SER A N 1
ATOM 682 C CA . SER A 1 85 ? -23.573 -3.618 -5.181 1.00 36.06 85 SER A CA 1
ATOM 683 C C . SER A 1 85 ? -22.430 -4.598 -4.886 1.00 36.06 85 SER A C 1
ATOM 685 O O . SER A 1 85 ? -22.369 -5.675 -5.461 1.00 36.06 85 SER A O 1
ATOM 687 N N . CYS A 1 86 ? -21.544 -4.238 -3.961 1.00 35.03 86 CYS A N 1
ATOM 688 C CA . CYS A 1 86 ? -20.783 -5.208 -3.168 1.00 35.03 86 CYS A CA 1
ATOM 689 C C . CYS A 1 86 ? -20.850 -4.702 -1.730 1.00 35.03 86 CYS A C 1
ATOM 691 O O . CYS A 1 86 ? -20.006 -3.910 -1.302 1.00 35.03 86 CYS A O 1
ATOM 693 N N . LEU A 1 87 ? -21.941 -5.072 -1.054 1.00 34.03 87 LEU A N 1
ATOM 694 C CA . LEU A 1 87 ? -22.223 -4.737 0.335 1.00 34.03 87 LEU A CA 1
ATOM 695 C C . LEU A 1 87 ? -21.053 -5.193 1.205 1.00 34.03 87 LEU A C 1
ATOM 697 O O . LEU A 1 87 ? -20.834 -6.385 1.415 1.00 34.03 87 LEU A O 1
ATOM 701 N N . TYR A 1 88 ? -20.326 -4.205 1.716 1.00 38.16 88 TYR A N 1
ATOM 702 C CA . TYR A 1 88 ? -19.544 -4.323 2.933 1.00 38.16 88 TYR A CA 1
ATOM 703 C C . TYR A 1 88 ? -20.441 -4.971 3.993 1.00 38.16 88 TYR A C 1
ATOM 705 O O . TYR A 1 88 ? -21.429 -4.373 4.423 1.00 38.16 88 TYR A O 1
ATOM 713 N N . ARG A 1 89 ? -20.148 -6.219 4.374 1.00 39.50 89 ARG A N 1
ATOM 714 C CA . ARG A 1 89 ? -20.747 -6.792 5.578 1.00 39.50 89 ARG A CA 1
ATOM 715 C C . ARG A 1 89 ? -20.072 -6.106 6.762 1.00 39.50 89 ARG A C 1
ATOM 717 O O . ARG A 1 89 ? -18.853 -6.216 6.882 1.00 39.50 89 ARG A O 1
ATOM 724 N N . PRO A 1 90 ? -20.816 -5.423 7.645 1.00 38.53 90 PRO A N 1
ATOM 725 C CA . PRO A 1 90 ? -20.251 -5.034 8.918 1.00 38.53 90 PRO A CA 1
ATOM 726 C C . PRO A 1 90 ? -19.975 -6.326 9.691 1.00 38.53 90 PRO A C 1
ATOM 728 O O . PRO A 1 90 ? -20.904 -7.028 10.087 1.00 38.53 90 PRO A O 1
ATOM 731 N N . ALA A 1 91 ? -18.700 -6.662 9.887 1.00 41.72 91 ALA A N 1
ATOM 732 C CA . ALA A 1 91 ? -18.318 -7.622 10.910 1.00 41.72 91 ALA A CA 1
ATOM 733 C C . ALA A 1 91 ? -18.568 -6.955 12.269 1.00 41.72 91 ALA A C 1
ATOM 735 O O . ALA A 1 91 ? -17.716 -6.284 12.850 1.00 41.72 91 ALA A O 1
ATOM 736 N N . ILE A 1 92 ? -19.809 -7.083 12.733 1.00 46.41 92 ILE A N 1
ATOM 737 C CA . ILE A 1 92 ? -20.183 -6.904 14.127 1.00 46.41 92 ILE A CA 1
ATOM 738 C C . ILE A 1 92 ? -19.362 -7.940 14.909 1.00 46.41 92 ILE A C 1
ATOM 740 O O . ILE A 1 92 ? -19.513 -9.138 14.692 1.00 46.41 92 ILE A O 1
ATOM 744 N N . LEU A 1 93 ? -18.483 -7.444 15.786 1.00 42.00 93 LEU A N 1
ATOM 745 C CA . LEU A 1 93 ? -17.661 -8.182 16.758 1.00 42.00 93 LEU A CA 1
ATOM 746 C C . LEU A 1 93 ? -16.496 -9.021 16.199 1.00 42.00 93 LEU A C 1
ATOM 748 O O . LEU A 1 93 ? -16.580 -10.240 16.100 1.00 42.00 93 LEU A O 1
ATOM 752 N N . ARG A 1 94 ? -15.351 -8.356 15.995 1.00 50.78 94 ARG A N 1
ATOM 753 C CA . ARG A 1 94 ? -13.993 -8.827 16.342 1.00 50.78 94 ARG A CA 1
ATOM 754 C C . ARG A 1 94 ? -13.124 -7.587 16.528 1.00 50.78 94 ARG A C 1
ATOM 756 O O . ARG A 1 94 ? -13.116 -6.712 15.668 1.00 50.78 94 ARG A O 1
ATOM 763 N N . GLU A 1 95 ? -12.439 -7.467 17.664 1.00 75.06 95 GLU A N 1
ATOM 764 C CA . GLU A 1 95 ? -11.602 -6.289 17.929 1.00 75.06 95 GLU A CA 1
ATOM 765 C C . GLU A 1 95 ? -10.503 -6.149 16.871 1.00 75.06 95 GLU A C 1
ATOM 767 O O . GLU A 1 95 ? -10.200 -5.035 16.464 1.00 75.06 95 GLU A O 1
ATOM 772 N N . VAL A 1 96 ? -9.972 -7.260 16.354 1.00 83.88 96 VAL A N 1
ATOM 773 C CA . VAL A 1 96 ? -9.016 -7.300 15.242 1.00 83.88 96 VAL A CA 1
ATOM 774 C C . VAL A 1 96 ? -9.308 -8.513 14.361 1.00 83.88 96 VAL A C 1
ATOM 776 O O . VAL A 1 96 ? -9.464 -9.623 14.867 1.00 83.88 96 VAL A O 1
ATOM 779 N N . GLU A 1 97 ? -9.328 -8.324 13.045 1.00 90.06 97 GLU A N 1
ATOM 780 C CA . GLU A 1 97 ? -9.424 -9.403 12.057 1.00 90.06 97 GLU A CA 1
ATOM 781 C C . GLU A 1 97 ? -8.212 -9.360 11.124 1.00 90.06 97 GLU A C 1
ATOM 783 O O . GLU A 1 97 ? -8.009 -8.381 10.414 1.00 90.06 97 GLU A O 1
ATOM 788 N N . VAL A 1 98 ? -7.384 -10.407 11.110 1.00 88.88 98 VAL A N 1
ATOM 789 C CA . VAL A 1 98 ? -6.234 -10.484 10.194 1.00 88.88 98 VAL A CA 1
ATOM 790 C C . VAL A 1 98 ? -6.717 -10.928 8.815 1.00 88.88 98 VAL A C 1
ATOM 792 O O . VAL A 1 98 ? -7.255 -12.021 8.682 1.00 88.88 98 VAL A O 1
ATOM 795 N N . LEU A 1 99 ? -6.490 -10.092 7.799 1.00 89.38 99 LEU A N 1
ATOM 796 C CA . LEU A 1 99 ? -6.853 -10.363 6.405 1.00 89.38 99 LEU A CA 1
ATOM 797 C C . LEU A 1 99 ? -5.784 -11.196 5.695 1.00 89.38 99 LEU A C 1
ATOM 799 O O . LEU A 1 99 ? -6.094 -12.130 4.963 1.00 89.38 99 LEU A O 1
ATOM 803 N N . THR A 1 100 ? -4.513 -10.849 5.894 1.00 89.56 100 THR A N 1
ATOM 804 C CA . THR A 1 100 ? -3.380 -11.602 5.349 1.00 89.56 100 THR A CA 1
ATOM 805 C C . THR A 1 100 ? -2.135 -11.369 6.189 1.00 89.56 100 THR A C 1
ATOM 807 O O . THR A 1 100 ? -1.916 -10.274 6.711 1.00 89.56 100 THR A O 1
ATOM 810 N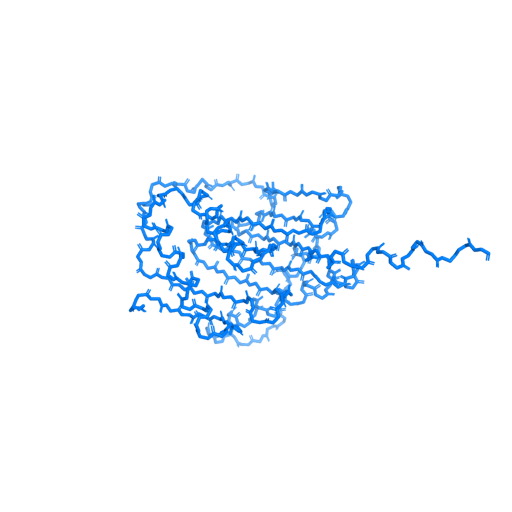 N . THR A 1 101 ? -1.313 -12.401 6.341 1.00 93.38 101 THR A N 1
ATOM 811 C CA . THR A 1 101 ? 0.009 -12.278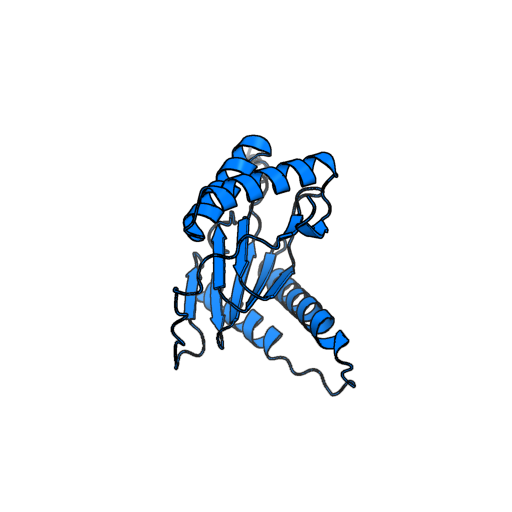 6.945 1.00 93.38 101 THR A CA 1
ATOM 812 C C . THR A 1 101 ? 0.892 -13.453 6.554 1.00 93.38 101 THR A C 1
ATOM 814 O O . THR A 1 101 ? 0.411 -14.576 6.429 1.00 93.38 101 THR A O 1
ATOM 817 N N . ASP A 1 102 ? 2.184 -13.189 6.390 1.00 94.38 102 ASP A N 1
ATOM 818 C CA . ASP A 1 102 ? 3.226 -14.212 6.258 1.00 94.38 102 ASP A CA 1
ATOM 819 C C . ASP A 1 102 ? 4.171 -14.236 7.478 1.00 94.38 102 ASP A C 1
ATOM 821 O O . ASP A 1 102 ? 5.188 -14.927 7.481 1.00 94.38 102 ASP A O 1
ATOM 825 N N . MET A 1 103 ? 3.850 -13.473 8.529 1.00 93.75 103 MET A N 1
ATOM 826 C CA . MET A 1 103 ? 4.663 -13.357 9.737 1.00 93.75 103 MET A CA 1
ATOM 827 C C . MET A 1 103 ? 4.481 -14.555 10.676 1.00 93.75 103 MET A C 1
ATOM 829 O O . MET A 1 103 ? 3.400 -15.132 10.790 1.00 93.75 103 MET A O 1
ATOM 833 N N . SER A 1 104 ? 5.516 -14.845 11.472 1.00 93.75 104 SER A N 1
ATOM 834 C CA . SER A 1 104 ? 5.377 -15.725 12.638 1.00 93.75 104 SER A CA 1
ATOM 835 C C . SER A 1 104 ? 4.383 -15.154 13.659 1.00 93.75 104 SER A C 1
ATOM 837 O O . SER A 1 104 ? 4.239 -13.935 13.780 1.00 93.75 104 SER A O 1
ATOM 839 N N . ALA A 1 105 ? 3.737 -16.024 14.444 1.00 89.56 105 ALA A N 1
ATOM 840 C CA . ALA A 1 105 ? 2.725 -15.622 15.427 1.00 89.56 105 ALA A CA 1
ATOM 841 C C . ALA A 1 105 ? 3.229 -14.534 16.393 1.00 89.56 105 ALA A C 1
ATOM 843 O O . ALA A 1 105 ? 2.596 -13.488 16.522 1.00 89.56 105 ALA A O 1
ATOM 844 N N . LYS A 1 106 ? 4.426 -14.720 16.968 1.00 91.12 106 LYS A N 1
ATOM 845 C CA . LYS A 1 106 ? 5.042 -13.760 17.899 1.00 91.12 106 LYS A CA 1
ATOM 846 C C . LYS A 1 106 ? 5.316 -12.400 17.249 1.00 91.12 106 LYS A C 1
ATOM 848 O O . LYS A 1 106 ? 5.066 -11.359 17.853 1.00 91.12 106 LYS A O 1
ATOM 853 N N . LYS A 1 107 ? 5.833 -12.393 16.014 1.00 93.12 107 LYS A N 1
ATOM 854 C CA . LYS A 1 107 ? 6.124 -11.150 15.282 1.00 93.12 107 LYS A CA 1
ATOM 855 C C . LYS A 1 107 ? 4.835 -10.419 14.908 1.00 93.12 107 LYS A C 1
ATOM 857 O O . LYS A 1 107 ? 4.741 -9.212 15.109 1.00 93.12 107 LYS A O 1
ATOM 862 N N . LYS A 1 108 ? 3.835 -11.163 14.432 1.00 94.38 108 LYS A N 1
ATOM 863 C CA . LYS A 1 108 ? 2.494 -10.660 14.126 1.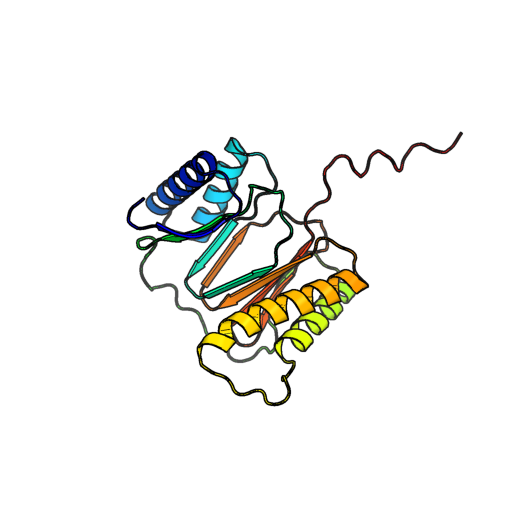00 94.38 108 LYS A CA 1
ATOM 864 C C . LYS A 1 108 ? 1.859 -9.985 15.342 1.00 94.38 108 LYS A C 1
ATOM 866 O O . LYS A 1 108 ? 1.407 -8.854 15.230 1.00 94.38 108 LYS A O 1
ATOM 871 N N . GLU A 1 109 ? 1.845 -10.652 16.496 1.00 90.38 109 GLU A N 1
ATOM 872 C CA . GLU A 1 109 ? 1.266 -10.116 17.737 1.00 90.38 109 GLU A CA 1
ATOM 873 C C . GLU A 1 109 ? 1.974 -8.844 18.205 1.00 90.38 109 GLU A C 1
ATOM 875 O O . GLU A 1 109 ? 1.321 -7.847 18.506 1.00 90.38 109 GLU A O 1
ATOM 880 N N . SER A 1 110 ? 3.308 -8.838 18.197 1.00 92.44 110 SER A N 1
ATOM 881 C CA . SER A 1 110 ? 4.076 -7.654 18.583 1.00 92.44 110 SER A CA 1
ATOM 882 C C . SER A 1 110 ? 3.802 -6.460 17.663 1.00 92.44 110 SER A C 1
ATOM 884 O O . SER A 1 110 ? 3.571 -5.352 18.146 1.00 92.44 110 SER A O 1
ATOM 886 N N . ILE A 1 111 ? 3.757 -6.676 16.346 1.00 93.81 111 ILE A N 1
ATOM 887 C CA . ILE A 1 111 ? 3.458 -5.614 15.380 1.00 93.81 111 ILE A CA 1
ATOM 888 C C . ILE A 1 111 ? 2.005 -5.136 15.500 1.00 93.81 111 ILE A C 1
ATOM 890 O O . ILE A 1 111 ? 1.773 -3.928 15.460 1.00 93.81 111 ILE A O 1
ATOM 894 N N . LEU A 1 112 ? 1.037 -6.039 15.703 1.00 92.06 112 LEU A N 1
ATOM 895 C CA . LEU A 1 112 ? -0.356 -5.667 15.979 1.00 92.06 112 LEU A CA 1
ATOM 896 C C . LEU A 1 112 ? -0.440 -4.704 17.167 1.00 92.06 112 LEU A C 1
ATOM 898 O O . LEU A 1 112 ? -1.059 -3.649 17.049 1.00 92.06 112 LEU A O 1
ATOM 902 N N . LEU A 1 113 ? 0.228 -5.023 18.278 1.00 89.69 113 LEU A N 1
ATOM 903 C CA . LEU A 1 113 ? 0.252 -4.165 19.464 1.00 89.69 113 LEU A CA 1
ATOM 904 C C . LEU A 1 113 ? 0.874 -2.793 19.169 1.00 89.69 113 LEU A C 1
ATOM 906 O O . LEU A 1 113 ? 0.274 -1.773 19.502 1.00 89.69 113 LEU A O 1
ATOM 910 N N . LEU A 1 114 ? 2.017 -2.744 18.473 1.00 92.00 114 LEU A N 1
ATOM 911 C CA . LEU A 1 114 ? 2.667 -1.479 18.103 1.00 92.00 114 LEU A CA 1
ATOM 912 C C . LEU A 1 114 ? 1.750 -0.570 17.270 1.00 92.00 114 LEU A C 1
ATOM 914 O O . LEU A 1 114 ? 1.686 0.639 17.523 1.00 92.00 114 LEU A O 1
ATOM 918 N N . VAL A 1 115 ? 1.030 -1.145 16.300 1.00 91.31 115 VAL A N 1
ATOM 919 C CA . VAL A 1 115 ? 0.082 -0.400 15.460 1.00 91.31 115 VAL A CA 1
ATOM 920 C C . VAL A 1 115 ? -1.116 0.062 16.292 1.00 91.31 115 VAL A C 1
ATOM 922 O O . VAL A 1 115 ? -1.438 1.250 16.278 1.00 91.31 115 VAL A O 1
ATOM 925 N N . LEU A 1 116 ? -1.748 -0.836 17.057 1.00 89.56 116 LEU A N 1
ATOM 926 C CA . LEU A 1 116 ? -2.938 -0.531 17.860 1.00 89.56 116 LEU A CA 1
ATOM 927 C C . LEU A 1 116 ? -2.671 0.533 18.931 1.00 89.56 116 LEU A C 1
ATOM 929 O O . LEU A 1 116 ? -3.500 1.420 19.142 1.00 89.56 116 LEU A O 1
ATOM 933 N N . GLU A 1 117 ? -1.516 0.493 19.586 1.00 87.62 117 GLU A N 1
ATOM 934 C CA . GLU A 1 117 ? -1.113 1.525 20.540 1.00 87.62 117 GLU A CA 1
ATOM 935 C C . GLU A 1 117 ? -0.907 2.882 19.858 1.00 87.62 117 GLU A C 1
ATOM 937 O O . GLU A 1 117 ? -1.359 3.905 20.372 1.00 87.62 117 GLU A O 1
ATOM 942 N N . GLY A 1 118 ? -0.257 2.907 18.689 1.00 85.56 118 GLY A N 1
ATOM 943 C CA . GLY A 1 118 ? -0.012 4.147 17.947 1.00 85.56 118 GLY A CA 1
ATOM 944 C C . GLY A 1 118 ? -1.303 4.823 17.475 1.00 85.56 118 GLY A C 1
ATOM 945 O O . GLY A 1 118 ? -1.462 6.043 17.599 1.00 85.56 118 GLY A O 1
ATOM 946 N N . VAL A 1 119 ? -2.273 4.038 17.001 1.00 84.69 119 VAL A N 1
ATOM 947 C CA . VAL A 1 119 ? -3.560 4.577 16.530 1.00 84.69 119 VAL A CA 1
ATOM 948 C C . VAL A 1 119 ? -4.463 5.011 17.686 1.00 84.69 119 VAL A C 1
ATOM 950 O O . VAL A 1 119 ? -5.145 6.026 17.567 1.00 84.69 119 VAL A O 1
ATOM 953 N N . ASN A 1 120 ? -4.431 4.314 18.829 1.00 79.56 120 ASN A N 1
ATOM 954 C CA . ASN A 1 120 ? -5.272 4.634 19.990 1.00 79.56 120 ASN A CA 1
ATOM 955 C C . ASN A 1 120 ? -4.665 5.693 20.933 1.00 79.56 120 ASN A C 1
ATOM 957 O O . ASN A 1 120 ? -5.335 6.142 21.866 1.00 79.56 120 ASN A O 1
ATOM 961 N N . LYS A 1 121 ? -3.422 6.136 20.703 1.00 72.75 121 LYS A N 1
ATOM 962 C CA . LYS A 1 121 ? -2.746 7.157 21.520 1.00 72.75 121 LYS A CA 1
ATOM 963 C C . LYS A 1 121 ? -3.551 8.466 21.547 1.00 72.75 121 LYS A C 1
ATOM 965 O O . LYS A 1 121 ? -3.653 9.167 20.538 1.00 72.75 121 LYS A O 1
ATOM 970 N N . LYS A 1 122 ? -4.139 8.837 22.686 1.00 61.88 122 LYS A N 1
ATOM 971 C CA . LYS A 1 122 ? -4.804 10.143 22.848 1.00 61.88 122 LYS A CA 1
ATOM 972 C C . LYS A 1 122 ? -3.721 11.226 22.969 1.00 61.88 122 LYS A C 1
ATOM 974 O O . LYS A 1 122 ? -2.869 11.119 23.845 1.00 61.88 122 LYS A O 1
ATOM 979 N N . LYS A 1 123 ? -3.726 12.260 22.113 1.00 54.38 123 LYS A N 1
ATOM 980 C CA . LYS A 1 123 ? -2.907 13.464 22.370 1.00 54.38 123 LYS A CA 1
ATOM 981 C C . LYS A 1 123 ? -3.591 14.255 23.495 1.00 54.38 123 LYS A C 1
ATOM 983 O O . LYS A 1 123 ? -4.808 14.442 23.452 1.00 54.38 123 LYS A O 1
ATOM 988 N N . SER A 1 124 ? -2.830 14.698 24.497 1.00 46.34 124 SER A N 1
ATOM 989 C CA . SER A 1 124 ? -3.308 15.695 25.465 1.00 46.34 124 SER A CA 1
ATOM 990 C C . SER A 1 124 ? -3.794 16.936 24.711 1.00 46.34 124 SER A C 1
ATOM 992 O O . SER A 1 124 ? -3.165 17.349 23.741 1.00 46.34 124 SER A O 1
ATOM 994 N N . LYS A 1 125 ? -4.954 17.461 25.127 1.00 45.78 125 LYS A N 1
ATOM 995 C CA . LYS A 1 125 ? -5.733 18.551 24.511 1.00 45.78 125 LYS A CA 1
ATOM 996 C C . LYS A 1 125 ? -4.869 19.601 23.792 1.00 45.78 125 LYS A C 1
ATOM 998 O O . LYS A 1 125 ? -4.308 20.476 24.441 1.00 45.78 125 LYS A O 1
ATOM 1003 N N . GLN A 1 126 ? -4.873 19.588 22.458 1.00 42.66 126 GLN A N 1
ATOM 1004 C CA . GLN A 1 126 ? -4.555 20.776 21.669 1.00 42.66 126 GLN A CA 1
ATOM 1005 C C . GLN A 1 126 ? -5.673 21.020 20.651 1.00 42.66 126 GLN A C 1
ATOM 1007 O O . GLN A 1 126 ? -6.081 20.131 19.901 1.00 42.66 126 GLN A O 1
ATOM 1012 N N . LEU A 1 127 ? -6.227 22.228 20.751 1.00 45.69 127 LEU A N 1
ATOM 1013 C CA . LEU A 1 127 ? -7.410 22.770 20.088 1.00 45.69 127 LEU A CA 1
ATOM 1014 C C . LEU A 1 127 ? -7.468 22.380 18.597 1.00 45.69 127 LEU A C 1
ATOM 1016 O O . LEU A 1 127 ? -6.609 22.761 17.807 1.00 45.69 127 LEU A O 1
ATOM 1020 N N . THR A 1 128 ? -8.466 21.583 18.212 1.00 48.09 128 THR A N 1
ATOM 1021 C CA . THR A 1 128 ? -8.572 21.007 16.864 1.00 48.09 128 THR A CA 1
ATOM 1022 C C . THR A 1 128 ? -9.429 21.896 15.958 1.00 48.09 128 THR A C 1
ATOM 1024 O O . THR A 1 128 ? -10.653 21.860 16.021 1.00 48.09 128 THR A O 1
ATOM 1027 N N . ILE A 1 129 ? -8.789 22.674 15.084 1.00 49.09 129 ILE A N 1
ATOM 1028 C CA . ILE A 1 129 ? -9.398 23.201 13.854 1.00 49.09 129 ILE A CA 1
ATOM 1029 C C . ILE A 1 129 ? -9.458 22.049 12.839 1.00 49.09 129 ILE A C 1
ATOM 1031 O O . ILE A 1 129 ? -8.499 21.295 12.702 1.00 49.09 129 ILE A O 1
ATOM 1035 N N . HIS A 1 130 ? -10.575 21.904 12.127 1.00 42.59 130 HIS A N 1
ATOM 1036 C CA . HIS A 1 130 ? -10.959 20.756 11.286 1.00 42.59 130 HIS A CA 1
ATOM 1037 C C . HIS A 1 130 ? -9.909 20.299 10.231 1.00 42.59 130 HIS A C 1
ATOM 1039 O O . HIS A 1 130 ? -9.939 19.151 9.791 1.00 42.59 130 HIS A O 1
ATOM 1045 N N . CYS A 1 131 ? -8.922 21.134 9.879 1.00 41.44 131 CYS A N 1
ATOM 1046 C CA . CYS A 1 131 ? -7.784 20.768 9.017 1.00 41.44 131 CYS A CA 1
ATOM 1047 C C . CYS A 1 131 ? -6.660 19.973 9.728 1.00 41.44 131 CYS A C 1
ATOM 1049 O O . CYS A 1 131 ? -5.854 19.330 9.058 1.00 41.44 131 CYS A O 1
ATOM 1051 N N . LEU A 1 132 ? -6.609 19.954 11.067 1.00 45.41 132 LEU A N 1
ATOM 1052 C CA . LEU A 1 132 ? -5.582 19.252 11.857 1.00 45.41 132 LEU A CA 1
ATOM 1053 C C . LEU A 1 132 ? -5.779 17.727 11.910 1.00 45.41 132 LEU A C 1
ATOM 1055 O O . LEU A 1 132 ? -4.843 17.000 12.238 1.00 45.41 132 LEU A O 1
ATOM 1059 N N . CYS A 1 133 ? -6.966 17.215 11.566 1.00 48.44 133 CYS A N 1
ATOM 1060 C CA . CYS A 1 133 ? -7.248 15.775 11.598 1.00 48.44 133 CYS A CA 1
ATOM 1061 C C . CYS A 1 133 ? -6.437 14.986 10.553 1.00 48.44 133 CYS A C 1
ATOM 1063 O O . CYS A 1 133 ? -6.023 13.863 10.829 1.00 48.44 133 CYS A O 1
ATOM 1065 N N . PHE A 1 134 ? -6.170 15.572 9.378 1.00 48.16 134 PHE A N 1
ATOM 1066 C CA . PHE A 1 134 ? -5.372 14.928 8.326 1.00 48.16 134 PHE A CA 1
ATOM 1067 C C . PHE A 1 134 ? -3.881 14.855 8.679 1.00 48.16 134 PHE A C 1
ATOM 1069 O O . PHE A 1 134 ? -3.274 13.797 8.511 1.00 48.16 134 PHE A O 1
ATOM 1076 N N . ILE A 1 135 ? -3.319 15.944 9.218 1.00 55.00 135 ILE A N 1
ATOM 1077 C CA . ILE A 1 135 ? -1.920 16.004 9.681 1.00 55.00 135 ILE A CA 1
ATOM 1078 C C . ILE A 1 135 ? -1.691 14.968 10.791 1.00 55.00 135 ILE A C 1
ATOM 1080 O O . ILE A 1 135 ? -0.713 14.225 10.773 1.00 55.00 135 ILE A O 1
ATOM 1084 N N . ASN A 1 136 ? -2.659 14.827 11.699 1.00 70.56 136 ASN A N 1
ATOM 1085 C CA . ASN A 1 136 ? -2.577 13.899 12.824 1.00 70.56 136 ASN A CA 1
ATOM 1086 C C . ASN A 1 136 ? -2.438 12.426 12.388 1.00 70.56 136 ASN A C 1
ATOM 1088 O O . ASN A 1 136 ? -1.693 11.671 13.005 1.00 70.56 136 ASN A O 1
ATOM 1092 N N . ILE A 1 137 ? -3.117 12.002 11.315 1.00 78.69 137 ILE A N 1
ATOM 1093 C CA . ILE A 1 137 ? -3.041 10.606 10.851 1.00 78.69 137 ILE A CA 1
ATOM 1094 C C . ILE A 1 137 ? -1.670 10.304 10.236 1.00 78.69 137 ILE A C 1
ATOM 1096 O O . ILE A 1 137 ? -1.099 9.255 10.527 1.00 78.69 137 ILE A O 1
ATOM 1100 N N . GLN A 1 138 ? -1.115 11.213 9.427 1.00 81.69 138 GLN A N 1
ATOM 1101 C CA . GLN A 1 138 ? 0.211 11.010 8.830 1.00 81.69 138 GLN A CA 1
ATOM 1102 C C . GLN A 1 138 ? 1.311 10.946 9.894 1.00 81.69 138 GLN A C 1
ATOM 1104 O O . GLN A 1 138 ? 2.115 10.017 9.868 1.00 81.69 138 GLN A O 1
ATOM 1109 N N . GLU A 1 139 ? 1.295 11.860 10.868 1.00 85.31 139 GLU A N 1
ATOM 1110 C CA . GLU A 1 139 ? 2.217 11.830 12.013 1.00 85.31 139 GLU A CA 1
ATOM 1111 C C . GLU A 1 139 ? 2.114 10.512 12.791 1.00 85.31 139 GLU A C 1
ATOM 1113 O O . GLU A 1 139 ? 3.127 9.909 13.131 1.00 85.31 139 GLU A O 1
ATOM 1118 N N . ARG A 1 140 ? 0.895 10.009 13.029 1.00 87.19 140 ARG A N 1
ATOM 1119 C CA . ARG A 1 140 ? 0.698 8.720 13.711 1.00 87.19 140 ARG A CA 1
ATOM 1120 C C . ARG A 1 140 ? 1.282 7.551 12.936 1.00 87.19 140 ARG A C 1
ATOM 1122 O O . ARG A 1 140 ? 1.922 6.695 13.538 1.00 87.19 140 ARG A O 1
ATOM 1129 N N . LEU A 1 141 ? 1.047 7.482 11.626 1.00 91.75 141 LEU A N 1
ATOM 1130 C CA . LEU A 1 141 ? 1.609 6.413 10.799 1.00 91.75 141 LEU A CA 1
ATOM 1131 C C . LEU A 1 141 ? 3.140 6.481 10.774 1.00 91.75 141 LEU A C 1
ATOM 1133 O O . LEU A 1 141 ? 3.789 5.437 10.797 1.00 91.75 141 LEU A O 1
ATOM 1137 N N . GLN A 1 142 ? 3.705 7.690 10.794 1.00 92.69 142 GLN A N 1
ATOM 1138 C CA . GLN A 1 142 ? 5.144 7.908 10.897 1.00 92.69 142 GLN A CA 1
ATOM 1139 C C . GLN A 1 142 ? 5.688 7.433 12.257 1.00 92.69 142 GLN A C 1
ATOM 1141 O O . GLN A 1 142 ? 6.625 6.639 12.284 1.00 92.69 142 GLN A O 1
ATOM 1146 N N . GLU A 1 143 ? 5.051 7.797 13.377 1.00 91.81 143 GLU A N 1
ATOM 1147 C CA . GLU A 1 143 ? 5.421 7.295 14.713 1.00 91.81 143 GLU A CA 1
ATOM 1148 C C . GLU A 1 143 ? 5.354 5.759 14.781 1.00 91.81 143 GLU A C 1
ATOM 1150 O O . GLU A 1 143 ? 6.228 5.113 15.362 1.00 91.81 143 GLU A O 1
ATOM 1155 N N . ILE A 1 144 ? 4.319 5.151 14.188 1.00 94.38 144 ILE A N 1
ATOM 1156 C CA . ILE A 1 144 ? 4.167 3.691 14.124 1.00 94.38 144 ILE A CA 1
ATOM 1157 C C . ILE A 1 144 ? 5.315 3.071 13.328 1.00 94.38 144 ILE A C 1
ATOM 1159 O O . ILE A 1 144 ? 5.944 2.133 13.821 1.00 94.38 144 ILE A O 1
ATOM 1163 N N . LYS A 1 145 ? 5.620 3.604 12.137 1.00 95.88 145 LYS A N 1
ATOM 1164 C CA . LYS A 1 145 ? 6.754 3.158 11.317 1.00 95.88 145 LYS A CA 1
ATOM 1165 C C . LYS A 1 145 ? 8.049 3.207 12.122 1.00 95.88 145 LYS A C 1
ATOM 1167 O O . LYS A 1 145 ? 8.713 2.187 12.244 1.00 95.88 145 LYS A O 1
ATOM 1172 N N . GLU A 1 146 ? 8.363 4.334 12.753 1.00 95.31 146 GLU A N 1
ATOM 1173 C CA . GLU A 1 146 ? 9.586 4.506 13.548 1.00 95.31 146 GLU A CA 1
ATOM 1174 C C . GLU A 1 146 ? 9.664 3.556 14.749 1.00 95.31 146 GLU A C 1
ATOM 1176 O O . GLU A 1 146 ? 10.742 3.107 15.141 1.00 95.31 146 GLU A O 1
ATOM 1181 N N . ARG A 1 147 ? 8.531 3.237 15.382 1.00 94.81 147 ARG A N 1
ATOM 1182 C CA . ARG A 1 147 ? 8.483 2.234 16.459 1.00 94.81 147 ARG A CA 1
ATOM 1183 C C . ARG A 1 147 ? 8.766 0.831 15.937 1.00 94.81 147 ARG A C 1
ATOM 1185 O O . ARG A 1 147 ? 9.530 0.110 16.570 1.00 94.81 147 ARG A O 1
ATOM 1192 N N . ILE A 1 148 ? 8.179 0.458 14.803 1.00 95.94 148 ILE A N 1
ATOM 1193 C CA . ILE A 1 148 ? 8.441 -0.833 14.159 1.00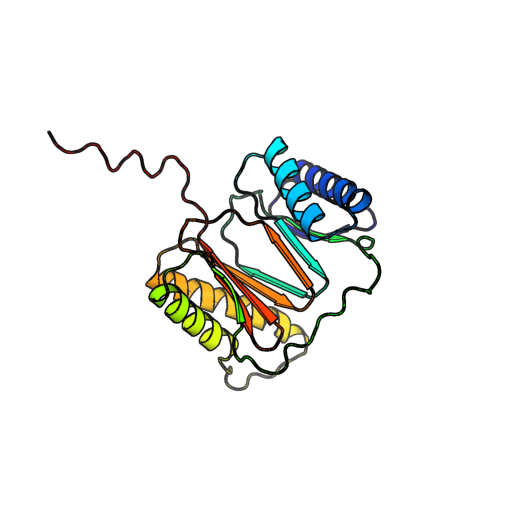 95.94 148 ILE A CA 1
ATOM 1194 C C . ILE A 1 148 ? 9.912 -0.908 13.734 1.00 95.94 148 ILE A C 1
ATOM 1196 O O . ILE A 1 148 ? 10.577 -1.900 14.022 1.00 95.94 148 ILE A O 1
ATOM 1200 N N . GLU A 1 149 ? 10.446 0.153 13.127 1.00 96.00 149 GLU A N 1
ATOM 1201 C CA . GLU A 1 149 ? 11.824 0.198 12.632 1.00 96.00 149 GLU A CA 1
ATOM 1202 C C . GLU A 1 149 ? 12.865 0.119 13.752 1.00 96.00 149 GLU A C 1
ATOM 1204 O O . GLU A 1 149 ? 13.897 -0.531 13.587 1.00 96.00 149 GLU A O 1
ATOM 1209 N N . ARG A 1 150 ? 12.569 0.685 14.928 1.00 95.38 150 ARG A N 1
ATOM 1210 C CA . ARG A 1 150 ? 13.411 0.530 16.126 1.00 95.38 150 ARG A CA 1
ATOM 1211 C C . ARG A 1 150 ? 13.547 -0.916 16.601 1.00 95.38 150 ARG A C 1
ATOM 1213 O O . ARG A 1 150 ? 14.560 -1.248 17.205 1.00 95.38 150 ARG A O 1
ATOM 1220 N N . VAL A 1 151 ? 12.542 -1.759 16.363 1.00 95.06 151 VAL A N 1
ATOM 1221 C CA . VAL A 1 151 ? 12.528 -3.159 16.823 1.00 95.06 151 VAL A CA 1
ATOM 1222 C C . VAL A 1 151 ? 12.987 -4.117 15.723 1.00 95.06 151 VAL A C 1
ATOM 1224 O O . VAL A 1 151 ? 13.682 -5.090 16.000 1.00 95.06 151 VAL A O 1
ATOM 1227 N N . TYR A 1 152 ? 12.601 -3.855 14.472 1.00 93.94 152 TYR A N 1
ATOM 1228 C CA . TYR A 1 152 ? 12.720 -4.803 13.361 1.00 93.94 152 TYR A CA 1
ATOM 1229 C C . TYR A 1 152 ? 13.605 -4.317 12.202 1.00 93.94 152 TYR A C 1
ATOM 1231 O O . TYR A 1 152 ? 13.631 -4.957 11.147 1.00 93.94 152 TYR A O 1
ATOM 1239 N N . GLY A 1 153 ? 14.330 -3.210 12.383 1.00 92.00 153 GLY A N 1
ATOM 1240 C CA . GLY A 1 153 ? 15.194 -2.614 11.363 1.00 92.00 153 GLY A CA 1
ATOM 1241 C C . GLY A 1 153 ? 14.431 -1.765 10.344 1.00 92.00 153 GLY A C 1
ATOM 1242 O O . GLY A 1 153 ? 13.210 -1.706 10.364 1.00 92.00 153 GLY A O 1
ATOM 1243 N N . LEU A 1 154 ? 15.153 -1.089 9.451 1.00 92.25 154 LEU A N 1
ATOM 1244 C CA . LEU A 1 154 ? 14.611 -0.074 8.535 1.00 92.25 154 LEU A CA 1
ATOM 1245 C C . LEU A 1 154 ? 13.801 -0.647 7.356 1.00 92.25 154 LEU A C 1
ATOM 1247 O O . LEU A 1 154 ? 13.881 -1.831 7.036 1.00 92.25 154 LEU A O 1
ATOM 1251 N N . GLY A 1 155 ? 13.075 0.225 6.651 1.00 91.81 155 GLY A N 1
ATOM 1252 C CA . GLY A 1 155 ? 12.431 -0.085 5.367 1.00 91.81 155 GLY A CA 1
ATOM 1253 C C . GLY A 1 155 ? 10.988 -0.564 5.498 1.00 91.81 155 GLY A C 1
ATOM 1254 O O . GLY A 1 155 ? 10.485 -1.250 4.607 1.00 91.81 155 GLY A O 1
ATOM 1255 N N . TRP A 1 156 ? 10.326 -0.233 6.608 1.00 95.38 156 TRP A N 1
ATOM 1256 C CA . TRP A 1 156 ? 8.937 -0.617 6.849 1.00 95.38 156 TRP A CA 1
ATOM 1257 C C . TRP A 1 156 ? 7.957 0.375 6.250 1.00 95.38 156 TRP A C 1
ATOM 1259 O O . TRP A 1 156 ? 8.092 1.585 6.375 1.00 95.38 156 TRP A O 1
ATOM 1269 N N . ASN A 1 157 ? 6.913 -0.143 5.643 1.00 94.62 157 ASN A N 1
ATOM 1270 C CA . ASN A 1 157 ? 5.827 0.622 5.073 1.00 94.62 157 ASN A CA 1
ATOM 1271 C C . ASN A 1 157 ? 4.607 0.456 5.961 1.00 94.62 157 ASN A C 1
ATOM 1273 O O . ASN A 1 157 ? 4.355 -0.652 6.431 1.00 94.62 157 ASN A O 1
ATOM 1277 N N . VAL A 1 158 ? 3.851 1.528 6.178 1.00 94.94 158 VAL A N 1
ATOM 1278 C CA . VAL A 1 158 ? 2.638 1.505 7.005 1.00 94.94 158 VAL A CA 1
ATOM 1279 C C . VAL A 1 158 ? 1.538 2.251 6.269 1.00 94.94 158 VAL A C 1
ATOM 1281 O O . VAL A 1 158 ? 1.750 3.376 5.817 1.00 94.94 158 VAL A O 1
ATOM 1284 N N . PHE A 1 159 ? 0.354 1.656 6.161 1.00 92.94 159 PHE A N 1
ATOM 1285 C CA . PHE A 1 159 ? -0.811 2.310 5.578 1.00 92.94 159 PHE A CA 1
ATOM 1286 C C . PHE A 1 159 ? -2.086 2.065 6.377 1.00 92.94 159 PHE A C 1
ATOM 1288 O O . PHE A 1 159 ? -2.212 1.101 7.133 1.00 92.94 159 PHE A O 1
ATOM 1295 N N . MET A 1 160 ? -3.038 2.964 6.164 1.00 91.12 160 MET A N 1
ATOM 1296 C CA . MET A 1 160 ? -4.394 2.929 6.681 1.00 91.12 160 MET A CA 1
ATOM 1297 C C . MET A 1 160 ? -5.352 3.218 5.523 1.00 91.12 160 MET A C 1
ATOM 1299 O O . MET A 1 160 ? -5.162 4.187 4.784 1.00 91.12 160 MET A O 1
ATOM 1303 N N . ALA A 1 161 ? -6.391 2.401 5.380 1.00 87.25 161 ALA A N 1
ATOM 1304 C CA . ALA A 1 161 ? -7.465 2.614 4.424 1.00 87.25 161 ALA A CA 1
ATOM 1305 C C . ALA A 1 161 ? -8.827 2.529 5.120 1.00 87.25 161 ALA A C 1
ATOM 1307 O O . ALA A 1 161 ? -9.104 1.600 5.877 1.00 87.25 161 ALA A O 1
ATOM 1308 N N . ASP A 1 162 ? -9.672 3.509 4.837 1.00 82.50 162 ASP A N 1
ATOM 1309 C CA . ASP A 1 162 ? -11.082 3.530 5.205 1.00 82.50 162 ASP A CA 1
ATOM 1310 C C . ASP A 1 162 ? -11.910 3.286 3.942 1.00 82.50 162 ASP A C 1
ATOM 1312 O O . ASP A 1 162 ? -11.718 3.989 2.947 1.00 82.50 162 ASP A O 1
ATOM 1316 N N . GLY A 1 163 ? -12.811 2.306 3.977 1.00 79.25 163 GLY A N 1
ATOM 1317 C CA . GLY A 1 163 ? -13.612 1.881 2.829 1.00 79.25 163 GLY A CA 1
ATOM 1318 C C . GLY A 1 163 ? -13.133 0.573 2.198 1.00 79.25 163 GLY A C 1
ATOM 1319 O O . GLY A 1 163 ? -12.545 -0.283 2.861 1.00 79.25 163 GLY A O 1
ATOM 1320 N N . ARG A 1 164 ? -13.431 0.382 0.906 1.00 82.06 164 ARG A N 1
ATOM 1321 C CA . ARG A 1 164 ? -13.070 -0.859 0.200 1.00 82.06 164 ARG A CA 1
ATOM 1322 C C . ARG A 1 164 ? -11.638 -0.779 -0.308 1.00 82.06 164 ARG A C 1
ATOM 1324 O O . ARG A 1 164 ? -11.224 0.243 -0.853 1.00 82.06 164 ARG A O 1
ATOM 1331 N N . TYR A 1 165 ? -10.907 -1.872 -0.142 1.00 83.50 165 TYR A N 1
ATOM 1332 C CA . TYR A 1 165 ? -9.471 -1.927 -0.363 1.00 83.50 165 TYR A CA 1
ATOM 1333 C C . TYR A 1 165 ? -9.097 -3.173 -1.165 1.00 83.50 165 TYR A C 1
ATOM 1335 O O . TYR A 1 165 ? -9.483 -4.285 -0.805 1.00 83.50 165 TYR A O 1
ATOM 1343 N N . TRP A 1 166 ? -8.305 -2.978 -2.218 1.00 87.94 166 TRP A N 1
ATOM 1344 C CA . TRP A 1 166 ? -7.676 -4.046 -2.989 1.00 87.94 166 TRP A CA 1
ATOM 1345 C C . TRP A 1 166 ? -6.211 -3.698 -3.222 1.00 87.94 166 TRP A C 1
ATOM 1347 O O . TRP A 1 166 ? -5.889 -2.572 -3.610 1.00 87.94 166 TRP A O 1
ATOM 1357 N N . SER A 1 167 ? -5.316 -4.656 -2.997 1.00 87.56 167 SER A N 1
ATOM 1358 C CA . SER A 1 167 ? -3.887 -4.450 -3.206 1.00 87.56 167 SER A CA 1
ATOM 1359 C C . SER A 1 167 ? -3.167 -5.699 -3.674 1.00 87.56 167 SER A C 1
ATOM 1361 O O . SER A 1 167 ? -3.585 -6.825 -3.402 1.00 87.56 167 SER A O 1
ATOM 1363 N N . VAL A 1 168 ? -2.052 -5.469 -4.363 1.00 87.12 168 VAL A N 1
ATOM 1364 C CA . VAL A 1 168 ? -1.033 -6.478 -4.626 1.00 87.12 168 VAL A CA 1
ATOM 1365 C C . VAL A 1 168 ? 0.316 -5.841 -4.317 1.00 87.12 168 VAL A C 1
ATOM 1367 O O . VAL A 1 168 ? 0.689 -4.834 -4.925 1.00 87.12 168 VAL A O 1
ATOM 1370 N N . CYS A 1 169 ? 1.031 -6.425 -3.358 1.00 86.44 169 CYS A N 1
ATOM 1371 C CA . CYS A 1 169 ? 2.293 -5.902 -2.850 1.00 86.44 169 CYS A CA 1
ATOM 1372 C C . CYS A 1 169 ? 3.421 -6.913 -3.047 1.00 86.44 169 CYS A C 1
ATOM 1374 O O . CYS A 1 169 ? 3.228 -8.117 -2.891 1.00 86.44 169 CYS A O 1
ATOM 1376 N N . SER A 1 170 ? 4.607 -6.402 -3.351 1.00 89.62 170 SER A N 1
ATOM 1377 C CA . SER A 1 170 ? 5.869 -7.116 -3.237 1.00 89.62 170 SER A CA 1
ATOM 1378 C C . SER A 1 170 ? 6.555 -6.683 -1.941 1.00 89.62 170 SER A C 1
ATOM 1380 O O . SER A 1 170 ? 6.796 -5.496 -1.716 1.00 89.62 170 SER A O 1
ATOM 1382 N N . HIS A 1 171 ? 6.872 -7.644 -1.078 1.00 91.62 171 HIS A N 1
ATOM 1383 C CA . HIS A 1 171 ? 7.429 -7.398 0.253 1.00 91.62 171 HIS A CA 1
ATOM 1384 C C . HIS A 1 171 ? 8.468 -8.453 0.627 1.00 91.62 171 HIS A C 1
ATOM 1386 O O . HIS A 1 171 ? 8.504 -9.542 0.055 1.00 91.62 171 HIS A O 1
ATOM 1392 N N . LYS A 1 172 ? 9.327 -8.128 1.597 1.00 92.38 172 LYS A N 1
ATOM 1393 C CA . LYS A 1 172 ? 10.282 -9.086 2.162 1.00 92.38 172 LYS A CA 1
ATOM 1394 C C . LYS A 1 172 ? 9.518 -10.221 2.868 1.00 92.38 172 LYS A C 1
ATOM 1396 O O . LYS A 1 172 ? 8.687 -9.905 3.722 1.00 92.38 172 LYS A O 1
ATOM 1401 N N . PRO A 1 173 ? 9.805 -11.506 2.603 1.00 93.06 173 PRO A N 1
ATOM 1402 C CA . PRO A 1 173 ? 9.101 -12.614 3.248 1.00 93.06 173 PRO A CA 1
ATOM 1403 C C . PRO A 1 173 ? 9.096 -12.525 4.780 1.00 93.06 173 PRO A C 1
ATOM 1405 O O . PRO A 1 173 ? 10.098 -12.164 5.405 1.00 93.06 173 PRO A O 1
ATOM 1408 N N . GLY A 1 174 ? 7.960 -12.849 5.395 1.00 94.50 174 GLY A N 1
ATOM 1409 C CA . GLY A 1 174 ? 7.793 -12.828 6.852 1.00 94.50 174 GLY A CA 1
ATOM 1410 C C . GLY A 1 174 ? 7.663 -11.424 7.447 1.00 94.50 174 GLY A C 1
ATOM 1411 O O . GLY A 1 174 ? 7.985 -11.206 8.626 1.00 94.50 174 GLY A O 1
ATOM 1412 N N . THR A 1 175 ? 7.258 -10.443 6.639 1.00 95.50 175 THR A N 1
ATOM 1413 C CA . THR A 1 175 ? 7.127 -9.036 7.048 1.00 95.50 175 THR A CA 1
ATOM 1414 C C . THR A 1 175 ? 5.790 -8.406 6.682 1.00 95.50 175 THR A C 1
ATOM 1416 O O . THR A 1 175 ? 5.588 -7.251 7.038 1.00 95.50 175 THR A O 1
ATOM 1419 N N . ASN A 1 176 ? 4.869 -9.127 6.041 1.00 96.44 176 ASN A N 1
ATOM 1420 C CA . ASN A 1 176 ? 3.564 -8.604 5.657 1.00 96.44 176 ASN A CA 1
ATOM 1421 C C . ASN A 1 176 ? 2.482 -8.943 6.682 1.00 96.44 176 ASN A C 1
ATOM 1423 O O . ASN A 1 176 ? 2.329 -10.081 7.136 1.00 96.44 176 ASN A O 1
ATOM 1427 N N . LEU A 1 177 ? 1.695 -7.930 7.019 1.00 95.38 177 LEU A N 1
ATOM 1428 C CA . LEU A 1 177 ? 0.513 -8.051 7.851 1.00 95.38 177 LEU A CA 1
ATOM 1429 C C . LEU A 1 177 ? -0.513 -7.015 7.403 1.00 95.38 177 LEU A C 1
ATOM 1431 O O . LEU A 1 177 ? -0.221 -5.823 7.384 1.00 95.38 177 LEU A O 1
ATOM 1435 N N . VAL A 1 178 ? -1.724 -7.473 7.105 1.00 93.81 178 VAL A N 1
ATOM 1436 C CA . VAL A 1 178 ? -2.892 -6.632 6.843 1.00 93.81 178 VAL A CA 1
ATOM 1437 C C . VAL A 1 178 ? -4.035 -7.104 7.731 1.00 93.81 178 VAL A C 1
ATOM 1439 O O . VAL A 1 178 ? -4.310 -8.303 7.812 1.00 93.81 178 VAL A O 1
ATOM 1442 N N . PHE A 1 179 ? -4.697 -6.175 8.411 1.00 92.19 179 PHE A N 1
ATOM 1443 C CA . PHE A 1 179 ? -5.771 -6.477 9.351 1.00 92.19 179 PHE A CA 1
ATOM 1444 C C . PHE A 1 179 ? -6.813 -5.359 9.410 1.00 92.19 179 PHE A C 1
ATOM 1446 O O . PHE A 1 179 ? -6.544 -4.218 9.041 1.00 92.19 179 PHE A O 1
ATOM 1453 N N . VAL A 1 180 ? -8.002 -5.687 9.903 1.00 89.88 180 VAL A N 1
ATOM 1454 C CA . VAL A 1 180 ? -9.097 -4.757 10.169 1.00 89.88 180 VAL A CA 1
ATOM 1455 C C . VAL A 1 180 ? -9.201 -4.520 11.669 1.00 89.88 180 VAL A C 1
ATOM 1457 O O . VAL A 1 180 ? -9.221 -5.467 12.452 1.00 89.88 180 VAL A O 1
ATOM 1460 N N . HIS A 1 181 ? -9.303 -3.255 12.074 1.00 86.56 181 HIS A N 1
ATOM 1461 C CA . HIS A 1 181 ? -9.656 -2.853 13.437 1.00 86.56 181 HIS A CA 1
ATOM 1462 C C . HIS A 1 181 ? -10.699 -1.737 13.369 1.00 86.56 181 HIS A C 1
ATOM 1464 O O . HIS A 1 181 ? -10.464 -0.704 12.740 1.00 86.56 181 HIS A O 1
ATOM 1470 N N . LYS A 1 182 ? -11.860 -1.943 14.007 1.00 83.62 182 LYS A N 1
ATOM 1471 C CA . LYS A 1 182 ? -12.992 -0.989 14.008 1.00 83.62 182 LYS A CA 1
ATOM 1472 C C . LYS A 1 182 ? -13.414 -0.539 12.596 1.00 83.62 182 LYS A C 1
ATOM 1474 O O . LYS A 1 182 ? -13.696 0.633 12.373 1.00 83.62 182 LYS A O 1
ATOM 1479 N N . GLY A 1 183 ? -13.428 -1.474 11.643 1.00 80.00 183 GLY A N 1
ATOM 1480 C CA . GLY A 1 183 ? -13.816 -1.218 10.250 1.00 80.00 183 GLY A CA 1
ATOM 1481 C C . GLY A 1 183 ? -12.771 -0.488 9.398 1.00 80.00 183 GLY A C 1
ATOM 1482 O O . GLY A 1 183 ? -13.049 -0.181 8.245 1.00 80.00 183 GLY A O 1
ATOM 1483 N N . ILE A 1 184 ? -11.576 -0.230 9.934 1.00 86.81 184 ILE A N 1
ATOM 1484 C CA . ILE A 1 184 ? -10.461 0.391 9.211 1.00 86.81 184 ILE A CA 1
ATOM 1485 C C . ILE A 1 184 ? -9.421 -0.678 8.880 1.00 86.81 184 ILE A C 1
ATOM 1487 O O . ILE A 1 184 ? -9.056 -1.471 9.751 1.00 86.81 184 ILE A O 1
ATOM 1491 N N . VAL A 1 185 ? -8.938 -0.687 7.637 1.00 90.50 185 VAL A N 1
ATOM 1492 C CA . VAL A 1 185 ? -7.862 -1.573 7.181 1.00 90.50 185 VAL A CA 1
ATOM 1493 C C . VAL A 1 185 ? -6.517 -0.937 7.513 1.00 90.50 185 VAL A C 1
ATOM 1495 O O . VAL A 1 185 ? -6.255 0.212 7.161 1.00 90.50 185 VAL A O 1
ATOM 1498 N N . TYR A 1 186 ? -5.643 -1.710 8.138 1.00 92.44 186 TYR A N 1
ATOM 1499 C CA . TYR A 1 186 ? -4.257 -1.366 8.411 1.00 92.44 186 TYR A CA 1
ATOM 1500 C C . TYR A 1 186 ? -3.362 -2.368 7.714 1.00 92.44 186 TYR A C 1
ATOM 1502 O O . TYR A 1 186 ? -3.666 -3.562 7.701 1.00 92.44 186 TYR A O 1
ATOM 1510 N N . GLY A 1 187 ? -2.232 -1.911 7.191 1.00 93.81 187 GLY A N 1
ATOM 1511 C CA . GLY A 1 187 ? -1.225 -2.839 6.715 1.00 93.81 187 GLY A CA 1
ATOM 1512 C C . GLY A 1 187 ? 0.187 -2.337 6.883 1.00 93.81 187 GLY A C 1
ATOM 1513 O O . GLY A 1 187 ? 0.462 -1.136 6.865 1.00 93.81 187 GLY A O 1
ATOM 1514 N N . VAL A 1 188 ? 1.075 -3.304 7.067 1.00 96.06 188 VAL A N 1
ATOM 1515 C CA . VAL A 1 188 ? 2.501 -3.102 7.243 1.00 96.06 188 VAL A CA 1
ATOM 1516 C C . VAL A 1 188 ? 3.275 -4.142 6.457 1.00 96.06 188 VAL A C 1
ATOM 1518 O O . VAL A 1 188 ? 2.898 -5.312 6.425 1.00 96.06 188 VAL A O 1
ATOM 1521 N N . HIS A 1 189 ? 4.345 -3.706 5.805 1.00 95.31 189 HIS A N 1
ATOM 1522 C CA . HIS A 1 189 ? 5.241 -4.595 5.072 1.00 95.31 189 HIS A CA 1
ATOM 1523 C C . HIS A 1 189 ? 6.631 -3.986 4.935 1.00 95.31 189 HIS A C 1
ATOM 1525 O O . HIS A 1 189 ? 6.762 -2.771 4.805 1.00 95.31 189 HIS A O 1
ATOM 1531 N N . GLN A 1 190 ? 7.676 -4.807 4.923 1.00 94.12 190 GLN A N 1
ATOM 1532 C CA . GLN A 1 190 ? 9.034 -4.327 4.675 1.00 94.12 190 GLN A CA 1
ATOM 1533 C C . GLN A 1 190 ? 9.351 -4.415 3.177 1.00 94.12 190 GLN A C 1
ATOM 1535 O O . GLN A 1 190 ? 9.038 -5.420 2.530 1.00 94.12 190 GLN A O 1
ATOM 1540 N N . THR A 1 191 ? 9.957 -3.369 2.612 1.00 90.75 191 THR A N 1
ATOM 1541 C CA . THR A 1 191 ? 10.404 -3.376 1.209 1.00 90.75 191 THR A CA 1
ATOM 1542 C C . THR A 1 191 ? 11.464 -4.475 1.017 1.00 90.75 191 THR A C 1
ATOM 1544 O O . THR A 1 191 ? 12.331 -4.623 1.885 1.00 90.75 191 THR A O 1
ATOM 1547 N N . PRO A 1 192 ? 11.423 -5.267 -0.074 1.00 85.88 192 PRO A N 1
ATOM 1548 C CA . PRO A 1 192 ? 12.473 -6.240 -0.369 1.00 85.88 192 PRO A CA 1
ATOM 1549 C C . PRO A 1 192 ? 13.848 -5.572 -0.447 1.00 85.88 192 PRO A C 1
ATOM 1551 O O . PRO A 1 192 ? 13.970 -4.449 -0.943 1.00 85.88 192 PRO A O 1
ATOM 1554 N N . ALA A 1 193 ? 14.888 -6.260 0.028 1.00 74.81 193 ALA A N 1
ATOM 1555 C CA . ALA A 1 193 ? 16.253 -5.817 -0.221 1.00 74.81 193 ALA A CA 1
ATOM 1556 C C . ALA A 1 193 ? 16.543 -5.883 -1.736 1.00 74.81 193 ALA A C 1
ATOM 1558 O O . ALA A 1 193 ? 15.980 -6.742 -2.421 1.00 74.81 193 ALA A O 1
ATOM 1559 N N . PRO A 1 194 ? 17.406 -5.009 -2.281 1.00 65.81 194 PRO A N 1
ATOM 1560 C CA . PRO A 1 194 ? 17.903 -5.184 -3.641 1.00 65.81 194 PRO A CA 1
ATOM 1561 C C . PRO A 1 194 ? 18.584 -6.557 -3.752 1.00 65.81 194 PRO A C 1
ATOM 1563 O O . PRO A 1 194 ? 19.372 -6.902 -2.873 1.00 65.81 194 PRO A O 1
ATOM 1566 N N . GLU A 1 195 ? 18.335 -7.307 -4.832 1.00 55.38 195 GLU A N 1
ATOM 1567 C CA . GLU A 1 195 ? 18.860 -8.674 -5.072 1.00 55.38 195 GLU A CA 1
ATOM 1568 C C . GLU A 1 195 ? 20.397 -8.813 -4.953 1.00 55.38 195 GLU A C 1
ATOM 1570 O O . GLU A 1 195 ? 20.921 -9.921 -4.873 1.00 55.38 195 GLU A O 1
ATOM 1575 N N . ASN A 1 196 ? 21.135 -7.702 -4.890 1.00 47.06 196 ASN A N 1
ATOM 1576 C CA . ASN A 1 196 ? 22.594 -7.679 -4.789 1.00 47.06 196 ASN A CA 1
ATOM 1577 C C . ASN A 1 196 ? 23.135 -7.627 -3.347 1.00 47.06 196 ASN A C 1
ATOM 1579 O O . ASN A 1 196 ? 24.342 -7.720 -3.169 1.00 47.06 196 ASN A O 1
ATOM 1583 N N . ALA A 1 197 ? 22.292 -7.483 -2.319 1.00 45.91 197 ALA A N 1
ATOM 1584 C CA . ALA A 1 197 ? 22.760 -7.358 -0.931 1.00 45.91 197 ALA A CA 1
ATOM 1585 C C . ALA A 1 197 ? 23.079 -8.704 -0.243 1.00 45.91 197 ALA A C 1
ATOM 1587 O O . ALA A 1 197 ? 23.653 -8.712 0.842 1.00 45.91 197 ALA A O 1
ATOM 1588 N N . GLU A 1 198 ? 22.721 -9.839 -0.851 1.00 41.22 198 GLU A N 1
ATOM 1589 C CA . GLU A 1 198 ? 22.940 -11.174 -0.265 1.00 41.22 198 GLU A CA 1
ATOM 1590 C C . GLU A 1 198 ? 24.198 -11.888 -0.792 1.00 41.22 198 GLU A C 1
ATOM 1592 O O . GLU A 1 198 ? 24.563 -12.934 -0.259 1.00 41.22 198 GLU A O 1
ATOM 1597 N N . ARG A 1 199 ? 24.911 -11.333 -1.788 1.00 40.59 199 ARG A N 1
ATOM 1598 C CA . ARG A 1 199 ? 26.139 -11.962 -2.324 1.00 40.59 199 ARG A CA 1
ATOM 1599 C C . ARG A 1 199 ? 27.420 -11.628 -1.556 1.00 40.59 199 ARG A C 1
ATOM 1601 O O . ARG A 1 199 ? 28.363 -12.404 -1.644 1.00 40.59 199 ARG A O 1
ATOM 1608 N N . ASP A 1 200 ? 27.439 -10.569 -0.751 1.00 41.16 200 ASP A N 1
ATOM 1609 C CA . ASP A 1 200 ? 28.669 -10.122 -0.073 1.00 41.16 200 ASP A CA 1
ATOM 1610 C C . ASP A 1 200 ? 28.911 -10.766 1.306 1.00 41.16 200 ASP A C 1
ATOM 1612 O O . ASP A 1 200 ? 29.949 -10.535 1.920 1.00 41.16 200 ASP A O 1
ATOM 1616 N N . ASN A 1 201 ? 28.011 -11.631 1.790 1.00 40.69 201 ASN A N 1
ATOM 1617 C CA . ASN A 1 201 ? 28.194 -12.342 3.067 1.00 40.69 201 ASN A CA 1
ATOM 1618 C C . ASN A 1 201 ? 28.694 -13.789 2.922 1.00 40.69 201 ASN A C 1
ATOM 1620 O O . ASN A 1 201 ? 28.786 -14.502 3.920 1.00 40.69 201 ASN A O 1
ATOM 1624 N N . CYS A 1 202 ? 29.046 -14.231 1.711 1.00 41.94 202 CYS A N 1
ATOM 1625 C CA . CYS A 1 202 ? 29.569 -15.577 1.467 1.00 41.94 202 CYS A CA 1
ATOM 1626 C C . CYS A 1 202 ? 30.957 -15.551 0.810 1.00 41.94 202 CYS A C 1
ATOM 1628 O O . CYS A 1 202 ? 31.196 -16.246 -0.170 1.00 41.94 202 CYS A O 1
ATOM 1630 N N . SER A 1 203 ? 31.887 -14.755 1.343 1.00 43.19 203 SER A N 1
ATOM 1631 C CA . SER A 1 203 ? 33.302 -14.850 0.955 1.00 43.19 203 SER A CA 1
ATOM 1632 C C . SER A 1 203 ? 34.241 -14.186 1.963 1.00 43.19 203 SER A C 1
ATOM 1634 O O . SER A 1 203 ? 34.908 -13.218 1.624 1.00 43.19 203 SER A O 1
ATOM 1636 N N . VAL A 1 204 ? 34.331 -14.720 3.187 1.00 40.78 204 VAL A N 1
ATOM 1637 C CA . VAL A 1 204 ? 35.594 -14.702 3.952 1.00 40.78 204 VAL A CA 1
ATOM 1638 C C . VAL A 1 204 ? 35.678 -15.969 4.812 1.00 40.78 204 VAL A C 1
ATOM 1640 O O . VAL A 1 204 ? 35.291 -15.986 5.976 1.00 40.78 204 VAL A O 1
ATOM 1643 N N . ALA A 1 205 ? 36.154 -17.054 4.209 1.00 38.16 205 ALA A N 1
ATOM 1644 C CA . ALA A 1 205 ? 36.740 -18.185 4.921 1.00 38.16 205 ALA A CA 1
ATOM 1645 C C . ALA A 1 205 ? 37.790 -18.820 4.001 1.00 38.16 205 ALA A C 1
ATOM 1647 O O . ALA A 1 205 ? 37.484 -19.724 3.225 1.00 38.16 205 ALA A O 1
ATOM 1648 N N . HIS A 1 206 ? 39.008 -18.288 4.066 1.00 39.59 206 HIS A N 1
ATOM 1649 C CA . HIS A 1 206 ? 40.237 -18.972 3.679 1.00 39.59 206 HIS A CA 1
ATOM 1650 C C . HIS A 1 206 ? 41.274 -18.713 4.763 1.00 39.59 206 HIS A C 1
ATOM 1652 O O . HIS A 1 206 ? 41.387 -17.536 5.176 1.00 39.59 206 HIS A O 1
#